Protein AF-A0A3M2BL16-F1 (afdb_monomer)

Secondary structure (DSSP, 8-state):
-HHHHHHHHHHGGGTT-TT--------HHHHHHHHHHHH-TTS-HHHHHTTT-SS--PPPSEE-SSSSS-EEHHHHHHHHHHHS-TTTGGGTTTSTT-HHHHHHHHHHHHTT--HHHHHHHHHHHHHHHHHTTT-SS-TTS-HHHHHHHHHHHHHHHH-HHHHHHHHTT---HHHHHTTTT-SS----TTT----HHHHHHHHHHTT-S---GGGPPPHHHHHHHHHHHHHHTTTTTT--S-HHHHHHHHHHHHHTT-

Structure (mmCIF, N/CA/C/O backbone):
data_AF-A0A3M2BL16-F1
#
_entry.id   AF-A0A3M2BL16-F1
#
loop_
_atom_site.group_PDB
_atom_site.id
_atom_site.type_symbol
_atom_site.label_atom_id
_atom_site.label_alt_id
_atom_site.label_comp_id
_atom_site.label_asym_id
_atom_site.label_entity_id
_atom_site.label_seq_id
_atom_site.pdbx_PDB_ins_code
_atom_site.Cartn_x
_atom_site.Cartn_y
_atom_site.Cartn_z
_atom_site.occupancy
_atom_site.B_iso_or_equiv
_atom_site.auth_seq_id
_atom_site.auth_comp_id
_atom_site.auth_asym_id
_atom_site.auth_atom_id
_atom_site.pdbx_PDB_model_num
ATOM 1 N N . PRO A 1 1 ? -23.040 11.859 12.857 1.00 73.44 1 PRO A N 1
ATOM 2 C CA . PRO A 1 1 ? -24.490 11.855 12.563 1.00 73.44 1 PRO A CA 1
ATOM 3 C C . PRO A 1 1 ? -25.339 12.016 13.828 1.00 73.44 1 PRO A C 1
ATOM 5 O O . PRO A 1 1 ? -25.021 11.449 14.871 1.00 73.44 1 PRO A O 1
ATOM 8 N N . ASP A 1 2 ? -26.434 12.753 13.691 1.00 78.44 2 ASP A N 1
ATOM 9 C CA . ASP A 1 2 ? -27.295 13.265 14.764 1.00 78.44 2 ASP A CA 1
ATOM 10 C C . ASP A 1 2 ? -27.879 12.141 15.639 1.00 78.44 2 ASP A C 1
ATOM 12 O O . ASP A 1 2 ? -27.985 12.276 16.855 1.00 78.44 2 ASP A O 1
ATOM 16 N N . PHE A 1 3 ? -28.142 10.971 15.040 1.00 85.06 3 PHE A N 1
ATOM 17 C CA . PHE A 1 3 ? -28.534 9.744 15.743 1.00 85.06 3 PHE A CA 1
ATOM 18 C C . PHE A 1 3 ? -27.615 9.399 16.927 1.00 85.06 3 PHE A C 1
ATOM 20 O O . PHE A 1 3 ? -28.109 9.027 17.986 1.00 85.06 3 PHE A O 1
ATOM 27 N N . ALA A 1 4 ? -26.293 9.548 16.785 1.00 83.56 4 ALA A N 1
ATOM 28 C CA . ALA A 1 4 ? -25.346 9.227 17.856 1.00 83.56 4 ALA A CA 1
ATOM 29 C C . ALA A 1 4 ? -25.427 10.222 19.029 1.00 83.56 4 ALA A C 1
ATOM 31 O O . ALA A 1 4 ? -25.250 9.831 20.181 1.00 83.56 4 ALA A O 1
ATOM 32 N N . VAL A 1 5 ? -25.738 11.489 18.739 1.00 84.25 5 VAL A N 1
ATOM 33 C CA . VAL A 1 5 ? -25.943 12.543 19.745 1.00 84.25 5 VAL A CA 1
ATOM 34 C C . VAL A 1 5 ? -27.260 12.302 20.485 1.00 84.25 5 VAL A C 1
ATOM 36 O O . VAL A 1 5 ? -27.278 12.256 21.711 1.00 84.25 5 VAL A O 1
ATOM 39 N N . ASN A 1 6 ? -28.336 12.017 19.747 1.00 84.75 6 ASN A N 1
ATOM 40 C CA . ASN A 1 6 ? -29.636 11.655 20.316 1.00 84.75 6 ASN A CA 1
ATOM 41 C C . ASN A 1 6 ? -29.571 10.357 21.138 1.00 84.75 6 ASN A C 1
ATOM 43 O O . ASN A 1 6 ? -30.234 10.244 22.165 1.00 84.75 6 ASN A O 1
ATOM 47 N N . MET A 1 7 ? -28.756 9.377 20.729 1.00 87.25 7 MET A N 1
ATOM 48 C CA . MET A 1 7 ? -28.544 8.156 21.509 1.00 87.25 7 MET A CA 1
ATOM 49 C C . MET A 1 7 ? -27.904 8.474 22.865 1.00 87.25 7 MET A C 1
ATOM 51 O O . MET A 1 7 ? -28.399 7.982 23.874 1.00 87.25 7 MET A O 1
ATOM 55 N N . LEU A 1 8 ? -26.872 9.328 22.902 1.00 87.38 8 LEU A N 1
ATOM 56 C CA . LEU A 1 8 ? -26.231 9.790 24.143 1.00 87.38 8 LEU A CA 1
ATOM 57 C C . LEU A 1 8 ? -27.199 10.579 25.039 1.00 87.38 8 LEU A C 1
ATOM 59 O O . LEU A 1 8 ? -27.271 10.307 26.236 1.00 87.38 8 LEU A O 1
ATOM 63 N N . GLU A 1 9 ? -27.989 11.493 24.464 1.00 84.62 9 GLU A N 1
ATOM 64 C CA . GLU A 1 9 ? -29.036 12.228 25.191 1.00 84.62 9 GLU A CA 1
ATO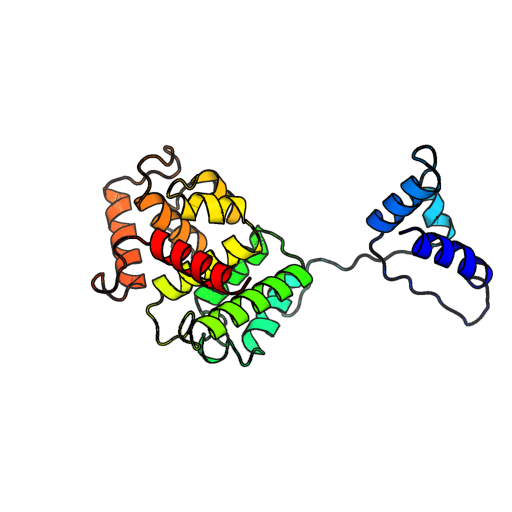M 65 C C . GLU A 1 9 ? -30.111 11.312 25.799 1.00 84.62 9 GLU A C 1
ATOM 67 O O . GLU A 1 9 ? -30.599 11.595 26.892 1.00 84.62 9 GLU A O 1
ATOM 72 N N . ASN A 1 10 ? -30.442 10.195 25.145 1.00 85.06 10 ASN A N 1
ATOM 73 C CA . ASN A 1 10 ? -31.408 9.223 25.658 1.00 85.06 10 ASN A CA 1
ATOM 74 C C . ASN A 1 10 ? -30.822 8.332 26.770 1.00 85.06 10 ASN A C 1
ATOM 76 O O . ASN A 1 10 ? -31.477 8.119 27.790 1.00 85.06 10 ASN A O 1
ATOM 80 N N . ILE A 1 11 ? -29.600 7.808 26.604 1.00 85.12 11 ILE A N 1
ATOM 81 C CA . ILE A 1 11 ? -29.015 6.853 27.568 1.00 85.12 11 ILE A CA 1
ATOM 82 C C . ILE A 1 11 ? -28.439 7.513 28.829 1.00 85.12 11 ILE A C 1
ATOM 84 O O . ILE A 1 11 ? -28.283 6.820 29.833 1.00 85.12 11 ILE A O 1
ATOM 88 N N . LYS A 1 12 ? -28.179 8.832 28.829 1.00 81.62 12 LYS A N 1
ATOM 89 C CA . LYS A 1 12 ? -27.628 9.554 29.999 1.00 81.62 12 LYS A CA 1
ATOM 90 C C . LYS A 1 12 ? -28.438 9.338 31.282 1.00 81.62 12 LYS A C 1
ATOM 92 O O . LYS A 1 12 ? -27.870 9.224 32.358 1.00 81.62 12 LYS A O 1
ATOM 97 N N . HIS A 1 13 ? -29.761 9.209 31.156 1.00 79.19 13 HIS A N 1
ATOM 98 C CA . HIS A 1 13 ? -30.687 8.983 32.270 1.00 79.19 13 HIS A CA 1
ATOM 99 C C . HIS A 1 13 ? -30.581 7.581 32.898 1.00 79.19 13 HIS A C 1
ATOM 101 O O . HIS A 1 13 ? -31.245 7.307 33.892 1.00 79.19 13 HIS A O 1
ATOM 107 N N . ILE A 1 14 ? -29.767 6.696 32.316 1.00 80.94 14 ILE A N 1
ATOM 108 C CA . ILE A 1 14 ? -29.545 5.312 32.751 1.00 80.94 14 ILE A CA 1
ATOM 109 C C . ILE A 1 14 ? -28.098 5.128 33.264 1.00 80.94 14 ILE A C 1
ATOM 111 O O . ILE A 1 14 ? -27.785 4.114 33.881 1.00 80.94 14 ILE A O 1
ATOM 115 N N . PHE A 1 15 ? -27.210 6.117 33.077 1.00 81.00 15 PHE A N 1
ATOM 116 C CA . PHE A 1 15 ? -25.806 6.057 33.518 1.00 81.00 15 PHE A CA 1
ATOM 117 C C . PHE A 1 15 ? -25.632 5.945 35.042 1.00 81.00 15 PHE A C 1
ATOM 119 O O . PHE A 1 15 ? -24.613 5.435 35.494 1.00 81.00 15 PHE A O 1
ATOM 126 N N . GLU A 1 16 ? -26.615 6.394 35.824 1.00 75.81 16 GLU A N 1
ATOM 127 C CA . GLU A 1 16 ? -26.590 6.367 37.296 1.00 75.81 16 GLU A CA 1
ATOM 128 C C . GLU A 1 16 ? -27.271 5.115 37.894 1.00 75.81 16 GLU A C 1
ATOM 130 O O . GLU A 1 16 ? -27.469 5.033 39.105 1.00 75.81 16 GLU A O 1
ATOM 135 N N . VAL A 1 17 ? -27.640 4.121 37.072 1.00 87.19 17 VAL A N 1
ATOM 136 C CA . VAL A 1 17 ? -28.264 2.874 37.552 1.00 87.19 17 VAL A CA 1
ATOM 137 C C . VAL A 1 17 ? -27.209 1.928 38.133 1.00 87.19 17 VAL A C 1
ATOM 139 O O . VAL A 1 17 ? -26.317 1.451 37.429 1.00 87.19 17 VAL A O 1
ATOM 142 N N . GLU A 1 18 ? -27.343 1.615 39.423 1.00 87.75 18 GLU A N 1
ATOM 143 C CA . GLU A 1 18 ? -26.446 0.703 40.139 1.00 87.75 18 GLU A CA 1
ATOM 144 C C . GLU A 1 18 ? -26.358 -0.678 39.458 1.00 87.75 18 GLU A C 1
ATOM 146 O O . GLU A 1 18 ? -27.353 -1.250 39.012 1.00 87.75 18 GLU A O 1
ATOM 151 N N . GLY A 1 19 ? -25.137 -1.213 39.356 1.00 89.56 19 GLY A N 1
ATOM 152 C CA . GLY A 1 19 ? -24.853 -2.488 38.688 1.00 89.56 19 GLY A CA 1
ATOM 153 C C . GLY A 1 19 ? -24.760 -2.424 37.156 1.00 89.56 19 GLY A C 1
ATOM 154 O O . GLY A 1 19 ? -24.329 -3.403 36.547 1.00 89.56 19 GLY A O 1
ATOM 155 N N . VAL A 1 20 ? -25.095 -1.295 36.521 1.00 87.50 20 VAL A N 1
ATOM 156 C CA . VAL A 1 20 ? -24.936 -1.087 35.071 1.00 87.50 20 VAL A CA 1
ATOM 157 C C . VAL A 1 20 ? -23.623 -0.350 34.784 1.00 87.50 20 VAL A C 1
ATOM 159 O O . VAL A 1 20 ? -23.173 0.475 35.576 1.00 87.50 20 VAL A O 1
ATOM 162 N N . GLN A 1 21 ? -22.975 -0.663 33.659 1.00 86.00 21 GLN A N 1
ATOM 163 C CA . GLN A 1 21 ? -21.747 -0.010 33.190 1.00 86.00 21 GLN A CA 1
ATOM 164 C C . GLN A 1 21 ? -21.834 0.233 31.680 1.00 86.00 21 GLN A C 1
ATOM 166 O O . GLN A 1 21 ? -22.240 -0.656 30.929 1.00 86.00 21 GLN A O 1
ATOM 171 N N . PHE A 1 22 ? -21.439 1.425 31.228 1.00 86.81 22 PHE A N 1
ATOM 172 C CA . PHE A 1 22 ? -21.536 1.842 29.827 1.00 86.81 22 PHE A CA 1
ATOM 173 C C . PHE A 1 22 ? -20.145 1.990 29.204 1.00 86.81 22 PHE A C 1
ATOM 175 O O . PHE A 1 22 ? -19.326 2.776 29.671 1.00 86.81 22 PHE A O 1
ATOM 182 N N . VAL A 1 23 ? -19.890 1.260 28.114 1.00 88.19 23 VAL A N 1
ATOM 183 C CA . VAL A 1 23 ? -18.638 1.342 27.344 1.00 88.19 23 VAL A CA 1
ATOM 184 C C . VAL A 1 23 ? -18.939 1.941 25.972 1.00 88.19 23 VAL A C 1
ATOM 186 O O . VAL A 1 23 ? -19.625 1.332 25.153 1.00 88.19 23 VAL A O 1
ATOM 189 N N . LEU A 1 24 ? -18.430 3.148 25.719 1.00 87.50 24 LEU A N 1
ATOM 190 C CA . LEU A 1 24 ? -18.667 3.893 24.482 1.00 87.50 24 LEU A CA 1
ATOM 191 C C . LEU A 1 24 ? -17.487 3.730 23.515 1.00 87.50 24 LEU A C 1
ATOM 193 O O . LEU A 1 24 ? -16.426 4.317 23.709 1.00 87.50 24 LEU A O 1
ATOM 197 N N . VAL A 1 25 ? -17.685 2.960 22.442 1.00 88.88 25 VAL A N 1
ATOM 198 C CA . VAL A 1 25 ? -16.701 2.797 21.358 1.00 88.88 25 VAL A CA 1
ATOM 199 C C . VAL A 1 25 ? -17.078 3.726 20.204 1.00 88.88 25 VAL A C 1
ATOM 201 O O . VAL A 1 25 ? -18.061 3.490 19.506 1.00 88.88 25 VAL A O 1
ATOM 204 N N . THR A 1 26 ? -16.322 4.809 20.011 1.00 87.00 26 THR A N 1
ATOM 205 C CA . THR A 1 26 ? -16.641 5.856 19.024 1.00 87.00 26 THR A CA 1
ATOM 206 C C . THR A 1 26 ? -15.390 6.553 18.486 1.00 87.00 26 THR A C 1
ATOM 208 O O . THR A 1 26 ? -14.358 6.592 19.153 1.00 87.00 26 THR A O 1
ATOM 211 N N . ASN A 1 27 ? -15.486 7.156 17.295 1.00 87.38 27 ASN A N 1
ATOM 212 C CA . ASN A 1 27 ? -14.529 8.175 16.869 1.00 87.38 27 ASN A CA 1
ATOM 213 C C . ASN A 1 27 ? -14.926 9.502 17.535 1.00 87.38 27 ASN A C 1
ATOM 215 O O . ASN A 1 27 ? -15.927 10.125 17.173 1.00 87.38 27 ASN A O 1
ATOM 219 N N . PHE A 1 28 ? -14.148 9.908 18.537 1.00 86.75 28 PHE A N 1
ATOM 220 C CA . PHE A 1 28 ? -14.486 11.029 19.411 1.00 86.75 28 PHE A CA 1
ATOM 221 C C . PHE A 1 28 ? -14.528 12.378 18.669 1.00 86.75 28 PHE A C 1
ATOM 223 O O . PHE A 1 28 ? -15.385 13.210 18.958 1.00 86.75 28 PHE A O 1
ATOM 230 N N . ASP A 1 29 ? -13.690 12.581 17.650 1.00 88.00 29 ASP A N 1
ATOM 231 C CA . ASP A 1 29 ? -13.656 13.838 16.892 1.00 88.00 29 ASP A CA 1
ATOM 232 C C . ASP A 1 29 ? -14.765 13.927 15.830 1.00 88.00 29 ASP A C 1
ATOM 234 O O . ASP A 1 29 ? -15.351 14.993 15.640 1.00 88.00 29 ASP A O 1
ATOM 238 N N . GLN A 1 30 ? -15.167 12.807 15.215 1.00 88.12 30 GLN A N 1
ATOM 239 C CA . GLN A 1 30 ? -16.392 12.752 14.401 1.00 88.12 30 GLN A CA 1
ATOM 240 C C . GLN A 1 30 ? -17.656 12.981 15.246 1.00 88.12 30 GLN A C 1
ATOM 242 O O . GLN A 1 30 ? -18.645 13.544 14.760 1.00 88.12 30 GLN A O 1
ATOM 247 N N . LEU A 1 31 ? -17.631 12.580 16.519 1.00 88.19 31 LEU A N 1
ATOM 248 C CA . LEU A 1 31 ? -18.707 12.857 17.464 1.00 88.19 31 LEU A CA 1
ATOM 249 C C . LEU A 1 31 ? -18.751 14.349 17.845 1.00 88.19 31 LEU A C 1
ATOM 251 O O . LEU A 1 31 ? -19.823 14.947 17.754 1.00 88.19 31 LEU A O 1
ATOM 255 N N . LYS A 1 32 ? -17.603 14.988 18.134 1.00 88.38 32 LYS A N 1
ATOM 256 C CA . LYS A 1 32 ? -17.509 16.457 18.294 1.00 88.38 32 LYS A CA 1
ATOM 257 C C . LYS A 1 32 ? -18.035 17.203 17.068 1.00 88.38 32 LYS A C 1
ATOM 259 O O . LYS A 1 32 ? -18.849 18.109 17.207 1.00 88.38 32 LYS A O 1
ATOM 264 N N . ALA A 1 33 ? -17.614 16.801 15.867 1.00 87.31 33 ALA A N 1
ATOM 265 C CA . ALA A 1 33 ? -18.069 17.411 14.618 1.00 87.31 33 ALA A CA 1
ATOM 266 C C . ALA A 1 33 ? -19.593 17.277 14.431 1.00 87.31 33 ALA A C 1
ATOM 268 O O . ALA A 1 33 ? -20.246 18.223 13.997 1.00 87.31 33 ALA A O 1
ATOM 269 N N . SER A 1 34 ? -20.174 16.138 14.831 1.00 88.19 34 SER A N 1
ATOM 270 C CA . SER A 1 34 ? -21.631 15.942 14.834 1.00 88.19 34 SER A CA 1
ATOM 271 C C . SER A 1 34 ? -22.337 16.897 15.805 1.00 88.19 34 SER A C 1
ATOM 273 O O . SER A 1 34 ? -23.372 17.456 15.462 1.00 88.19 34 SER A O 1
ATOM 275 N N . ILE A 1 35 ? -21.773 17.125 16.994 1.00 86.94 35 ILE A N 1
ATOM 276 C CA . ILE A 1 35 ? -22.328 18.027 18.018 1.00 86.94 35 ILE A CA 1
ATOM 277 C C . ILE A 1 35 ? -22.236 19.495 17.574 1.00 86.94 35 ILE A C 1
ATOM 279 O O . ILE A 1 35 ? -23.233 20.211 17.658 1.00 86.94 35 ILE A O 1
ATOM 283 N N . ASN A 1 36 ? -21.094 19.920 17.020 1.00 87.88 36 ASN A N 1
ATOM 284 C CA . ASN A 1 36 ? -20.922 21.254 16.428 1.00 87.88 36 ASN A CA 1
ATOM 285 C C . ASN A 1 36 ? -21.916 21.506 15.280 1.00 87.88 36 ASN A C 1
ATOM 287 O O . ASN A 1 36 ? -22.415 22.617 15.134 1.00 87.88 36 ASN A O 1
ATOM 291 N N . HIS A 1 37 ? -22.239 20.478 14.486 1.00 85.81 37 HIS A N 1
ATOM 292 C CA . HIS A 1 37 ? -23.268 20.563 13.448 1.00 85.81 37 HIS A CA 1
ATOM 293 C C . HIS A 1 37 ? -24.687 20.667 14.040 1.00 85.81 37 HIS A C 1
ATOM 295 O O . HIS A 1 37 ? -25.465 21.512 13.608 1.00 85.81 37 HIS A O 1
ATOM 301 N N . CYS A 1 38 ? -25.020 19.852 15.049 1.00 83.00 38 CYS A N 1
ATOM 302 C CA . CYS A 1 38 ? -26.357 19.821 15.662 1.00 83.00 38 CYS A CA 1
ATOM 303 C C . CYS A 1 38 ? -26.706 21.095 16.451 1.00 83.00 38 CYS A C 1
ATOM 305 O O . CYS A 1 38 ? -27.854 21.531 16.425 1.00 83.00 38 CYS A O 1
ATOM 307 N N . TYR A 1 39 ? -25.740 21.676 17.173 1.00 82.31 39 TYR A N 1
ATOM 308 C CA . TYR A 1 39 ? -25.970 22.802 18.093 1.00 82.31 39 TYR A CA 1
ATOM 309 C C . TYR A 1 39 ? -25.254 24.104 17.691 1.00 82.31 39 TYR A C 1
ATOM 311 O O . TYR A 1 39 ? -25.402 25.123 18.365 1.00 82.31 39 TYR A O 1
ATOM 319 N N . GLY A 1 40 ? -24.506 24.088 16.586 1.00 80.12 40 GLY A N 1
ATOM 320 C CA . GLY A 1 40 ? -23.752 25.225 16.065 1.00 80.12 40 GLY A CA 1
ATOM 321 C C . GLY A 1 40 ? -22.383 25.431 16.725 1.00 80.12 40 GLY A C 1
ATOM 322 O O . GLY A 1 40 ? -22.160 25.116 17.893 1.00 80.12 40 GLY A O 1
ATOM 323 N N . ASN A 1 41 ? -21.467 26.059 15.981 1.00 75.56 41 ASN A N 1
ATOM 324 C CA . ASN A 1 41 ? -20.069 26.305 16.379 1.00 75.56 41 ASN A CA 1
ATOM 325 C C . ASN A 1 41 ? -19.879 27.222 17.612 1.00 75.56 41 ASN A C 1
ATOM 327 O O . ASN A 1 41 ? -18.746 27.472 18.011 1.00 75.56 41 ASN A O 1
ATOM 331 N N . GLY A 1 42 ? -20.958 27.755 18.197 1.00 74.88 42 GLY A N 1
ATOM 332 C CA . GLY A 1 42 ? -20.917 28.490 19.468 1.00 74.88 42 GLY A CA 1
ATOM 333 C C . GLY A 1 42 ? -20.921 27.586 20.707 1.00 74.88 42 GLY A C 1
ATOM 334 O O . GLY A 1 42 ? -20.718 28.078 21.816 1.00 74.88 42 GLY A O 1
ATOM 335 N N . LEU A 1 43 ? -21.159 26.281 20.537 1.00 78.75 43 LEU A N 1
ATOM 336 C CA . LEU A 1 43 ? -21.152 25.289 21.606 1.00 78.75 43 LEU A CA 1
ATOM 337 C C . LEU A 1 43 ? -19.822 24.521 21.623 1.00 78.75 43 LEU A C 1
ATOM 339 O O . LEU A 1 43 ? -19.396 23.958 20.620 1.00 78.75 43 LEU A O 1
ATOM 343 N N . ASP A 1 44 ? -19.184 24.462 22.790 1.00 84.69 44 ASP A N 1
ATOM 344 C CA . ASP A 1 44 ? -17.989 23.645 23.012 1.00 84.69 44 ASP A CA 1
ATOM 345 C C . ASP A 1 44 ? -18.376 22.157 23.091 1.00 84.69 44 ASP A C 1
ATOM 347 O O . ASP A 1 44 ? -18.873 21.672 24.113 1.00 84.69 44 ASP A O 1
ATOM 351 N N . ALA A 1 45 ? -18.156 21.425 21.995 1.00 86.56 45 ALA A N 1
ATOM 352 C CA . ALA A 1 45 ? -18.458 20.000 21.918 1.00 86.56 45 ALA A CA 1
ATOM 353 C C . ALA A 1 45 ? -17.566 19.105 22.798 1.00 86.56 45 ALA A C 1
ATOM 355 O O . ALA A 1 45 ? -17.986 17.990 23.108 1.00 86.56 45 ALA A O 1
ATOM 356 N N . GLN A 1 46 ? -16.383 19.560 23.236 1.00 86.75 46 GLN A N 1
ATOM 357 C CA . GLN A 1 46 ? -15.595 18.830 24.236 1.00 86.75 46 GLN A CA 1
ATOM 358 C C . GLN A 1 46 ? -16.322 18.908 25.582 1.00 86.75 46 GLN A C 1
ATOM 360 O O . GLN A 1 46 ? -16.766 17.882 26.090 1.00 86.75 46 GLN A O 1
ATOM 365 N N . ARG A 1 47 ? -16.604 20.126 26.068 1.00 86.75 47 ARG A N 1
ATOM 366 C CA . ARG A 1 47 ? -17.375 20.354 27.308 1.00 86.75 47 ARG A CA 1
ATOM 367 C C . ARG A 1 47 ? -18.792 19.785 27.286 1.00 86.75 47 ARG A C 1
ATOM 369 O O . ARG A 1 47 ? -19.394 19.586 28.341 1.00 86.75 47 ARG A O 1
ATOM 376 N N . TYR A 1 48 ? -19.366 19.569 26.105 1.00 87.00 48 TYR A N 1
ATOM 377 C CA . TYR A 1 48 ? -20.608 18.817 25.966 1.00 87.00 48 TYR A CA 1
ATOM 378 C C . TYR A 1 48 ? -20.376 17.324 26.230 1.00 87.00 48 TYR A C 1
ATOM 380 O O . TYR A 1 48 ? -21.081 16.754 27.056 1.00 87.00 48 TYR A O 1
ATOM 388 N N . LEU A 1 49 ? -19.384 16.703 25.579 1.00 87.44 49 LEU A N 1
ATOM 389 C CA . LEU A 1 49 ? -19.069 15.276 25.730 1.00 87.44 49 LEU A CA 1
ATOM 390 C C . LEU A 1 49 ? -18.557 14.901 27.124 1.00 87.44 49 LEU A C 1
ATOM 392 O O . LEU A 1 49 ? -18.890 13.819 27.608 1.00 87.44 49 LEU A O 1
ATOM 396 N N . ASP A 1 50 ? -17.848 15.803 27.801 1.00 86.69 50 ASP A N 1
ATOM 397 C CA . ASP A 1 50 ? -17.354 15.610 29.172 1.00 86.69 50 ASP A CA 1
ATOM 398 C C . ASP A 1 50 ? -18.492 15.342 30.186 1.00 86.69 50 ASP A C 1
ATOM 400 O O . ASP A 1 50 ? -18.266 14.752 31.239 1.00 86.69 50 ASP A O 1
ATOM 404 N N . LYS A 1 51 ? -19.744 15.709 29.860 1.00 85.00 51 LYS A N 1
ATOM 405 C CA . LYS A 1 51 ? -20.943 15.394 30.668 1.00 85.00 51 LYS A CA 1
ATOM 406 C C . LYS A 1 51 ? -21.365 13.921 30.601 1.00 85.00 51 LYS A C 1
ATOM 408 O O . LYS A 1 51 ? -22.126 13.470 31.449 1.00 85.00 51 LYS A O 1
ATOM 413 N N . PHE A 1 52 ? -20.923 13.201 29.571 1.00 84.69 52 PHE A N 1
ATOM 414 C CA . PHE A 1 52 ? -21.297 11.812 29.282 1.00 84.69 52 PHE A CA 1
ATOM 415 C C . PHE A 1 52 ? -20.113 10.854 29.456 1.00 84.69 52 PHE A C 1
ATOM 417 O O . PHE A 1 52 ? -20.311 9.675 29.734 1.00 84.69 52 PHE A O 1
ATOM 424 N N . VAL A 1 53 ? -18.886 11.348 29.270 1.00 85.75 53 VAL A N 1
ATOM 425 C CA . VAL A 1 53 ? -17.656 10.549 29.236 1.00 85.75 53 VAL A CA 1
ATOM 426 C C . VAL A 1 53 ? -16.750 10.957 30.397 1.00 85.75 53 VAL A C 1
ATOM 428 O O . VAL A 1 53 ?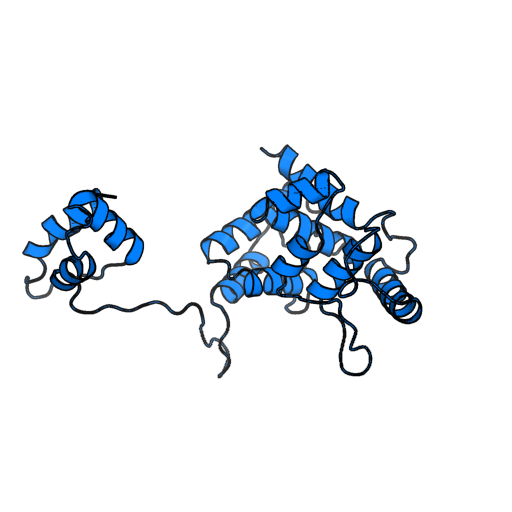 -15.857 11.783 30.245 1.00 85.75 53 VAL A O 1
ATOM 431 N N . GLN A 1 54 ? -16.977 10.355 31.568 1.00 84.19 54 GLN A N 1
ATOM 432 C CA . GLN A 1 54 ? -16.167 10.598 32.776 1.00 84.19 54 GLN A CA 1
ATOM 433 C C . GLN A 1 54 ? -14.715 10.105 32.636 1.00 84.19 54 GLN A C 1
ATOM 435 O O . GLN A 1 54 ? -13.813 10.601 33.307 1.00 84.19 54 GLN A O 1
ATOM 440 N N . PHE A 1 55 ? -14.492 9.104 31.782 1.00 85.69 55 PHE A N 1
ATOM 441 C CA . PHE A 1 55 ? -13.202 8.466 31.548 1.00 85.69 55 PHE A CA 1
ATOM 442 C C . PHE A 1 55 ? -13.109 8.017 30.088 1.00 85.69 55 PHE A C 1
ATOM 444 O O . PHE A 1 55 ? -14.082 7.509 29.528 1.00 85.69 55 PHE A O 1
ATOM 451 N N . SER A 1 56 ? -11.944 8.196 29.468 1.00 86.12 56 SER A N 1
ATOM 452 C CA . SER A 1 56 ? -11.694 7.828 28.075 1.00 86.12 56 SER A CA 1
ATOM 453 C C . SER A 1 56 ? -10.356 7.105 27.924 1.00 86.12 56 SER A C 1
ATOM 455 O O . SER A 1 56 ? -9.388 7.376 28.633 1.00 86.12 56 SER A O 1
ATOM 457 N N . LEU A 1 57 ? -10.313 6.160 26.983 1.00 87.69 57 LEU A N 1
ATOM 458 C CA . LEU A 1 57 ? -9.117 5.413 26.607 1.00 87.69 57 LEU A CA 1
ATOM 459 C C . LEU A 1 57 ? -8.987 5.416 25.086 1.00 87.69 57 LEU A C 1
ATOM 461 O O . LEU A 1 57 ? -9.918 5.033 24.378 1.00 87.69 57 LEU A O 1
ATOM 465 N N . SER A 1 58 ? -7.813 5.801 24.595 1.00 85.62 58 SER A N 1
ATOM 466 C CA . SER A 1 58 ? -7.450 5.674 23.184 1.00 85.62 58 SER A CA 1
ATOM 467 C C . SER A 1 58 ? -6.722 4.354 22.954 1.00 85.62 58 SER A C 1
ATOM 469 O O . SER A 1 58 ? -5.782 4.026 23.678 1.00 85.62 58 SER A O 1
ATOM 471 N N . LEU A 1 59 ? -7.118 3.612 21.920 1.00 85.88 59 LEU A N 1
ATOM 472 C CA . LEU A 1 59 ? -6.329 2.481 21.432 1.00 85.88 59 LEU A CA 1
ATOM 473 C C . LEU A 1 59 ? -5.067 3.017 20.744 1.00 85.88 59 LEU A C 1
ATOM 475 O O . LEU A 1 59 ? -5.153 3.915 19.908 1.00 85.88 59 LEU A O 1
ATOM 479 N N . ALA A 1 60 ? -3.904 2.471 21.097 1.00 87.62 60 ALA A N 1
ATOM 480 C CA . ALA A 1 60 ? -2.644 2.838 20.464 1.00 87.62 60 ALA A CA 1
ATOM 481 C C . ALA A 1 60 ? -2.573 2.319 19.015 1.00 87.62 60 ALA A C 1
ATOM 483 O O . ALA A 1 60 ? -3.044 1.223 18.708 1.00 87.62 60 ALA A O 1
ATOM 484 N N . ASP A 1 61 ? -1.927 3.086 18.134 1.00 90.25 61 ASP A N 1
ATOM 485 C CA . ASP A 1 61 ? -1.588 2.665 16.766 1.00 90.25 61 ASP A CA 1
ATOM 486 C C . ASP A 1 61 ? -0.492 1.583 16.739 1.00 90.25 61 ASP A C 1
ATOM 488 O O . ASP A 1 61 ? -0.278 0.919 15.724 1.00 90.25 61 ASP A O 1
ATOM 492 N N . THR A 1 62 ? 0.194 1.403 17.866 1.00 94.00 62 THR A N 1
ATOM 493 C CA . THR A 1 62 ? 1.353 0.543 18.070 1.00 94.00 62 THR A CA 1
ATOM 494 C C . THR A 1 62 ? 1.150 -0.402 19.256 1.00 94.00 62 THR A C 1
ATOM 496 O O . THR A 1 62 ? 0.415 -0.126 20.200 1.00 94.00 62 THR A O 1
ATOM 499 N N . HIS A 1 63 ? 1.820 -1.550 19.209 1.00 92.81 63 HIS A N 1
ATOM 500 C CA . HIS A 1 63 ? 1.776 -2.598 20.232 1.00 92.81 63 HIS A CA 1
ATOM 501 C C . HIS A 1 63 ? 3.131 -3.308 20.313 1.00 92.81 63 HIS A C 1
ATOM 503 O O . HIS A 1 63 ? 3.976 -3.149 19.432 1.00 92.81 63 HIS A O 1
ATOM 509 N N . LYS A 1 64 ? 3.344 -4.096 21.369 1.00 92.56 64 LYS A N 1
ATOM 510 C CA . LYS A 1 64 ? 4.616 -4.773 21.661 1.00 92.56 64 LYS A CA 1
ATOM 511 C C . LYS A 1 64 ? 4.432 -6.297 21.678 1.00 92.56 64 LYS A C 1
ATOM 513 O O . LYS A 1 64 ? 4.325 -6.872 22.757 1.00 92.56 64 LYS A O 1
ATOM 518 N N . PRO A 1 65 ? 4.308 -6.959 20.509 1.00 84.94 65 PRO A N 1
ATOM 519 C CA . PRO A 1 65 ? 3.912 -8.368 20.451 1.00 84.94 65 PRO A CA 1
ATOM 520 C C . PRO A 1 65 ? 5.018 -9.334 20.904 1.00 84.94 65 PRO A C 1
ATOM 522 O O . PRO A 1 65 ? 4.717 -10.330 21.552 1.00 84.94 65 PRO A O 1
ATOM 525 N N . ASN A 1 66 ? 6.284 -9.033 20.583 1.00 82.56 66 ASN A N 1
ATOM 526 C CA . ASN A 1 66 ? 7.402 -9.983 20.690 1.00 82.56 66 ASN A CA 1
ATOM 527 C C . ASN A 1 66 ? 8.586 -9.471 21.543 1.00 82.56 66 ASN A C 1
ATOM 529 O O . ASN A 1 66 ? 9.629 -10.118 21.578 1.00 82.56 66 ASN A O 1
ATOM 533 N N . GLY A 1 67 ? 8.484 -8.305 22.191 1.00 83.94 67 GLY A N 1
ATOM 534 C CA . GLY A 1 67 ? 9.621 -7.695 22.891 1.00 83.94 67 GLY A CA 1
ATOM 535 C C . GLY A 1 67 ? 9.423 -6.211 23.228 1.00 83.94 67 GLY A C 1
ATOM 536 O O . GLY A 1 67 ? 8.290 -5.735 23.236 1.00 83.94 67 GLY A O 1
ATOM 537 N N . PRO A 1 68 ? 10.501 -5.455 23.512 1.00 86.00 68 PRO A N 1
ATOM 538 C CA . PRO A 1 68 ? 10.413 -4.040 23.883 1.00 86.00 68 PRO A CA 1
ATOM 539 C C . PRO A 1 68 ? 10.081 -3.108 22.705 1.00 86.00 68 PRO A C 1
ATOM 541 O O . PRO A 1 68 ? 9.709 -1.955 22.941 1.00 86.00 68 PRO A O 1
ATOM 544 N N . GLU A 1 69 ? 10.206 -3.577 21.465 1.00 88.88 69 GLU A N 1
ATOM 545 C CA . GLU A 1 69 ? 9.968 -2.802 20.245 1.00 88.88 69 GLU A CA 1
ATOM 546 C C . GLU A 1 69 ? 8.472 -2.606 19.963 1.00 88.88 69 GLU A C 1
ATOM 548 O O . GLU A 1 69 ? 7.659 -3.516 20.129 1.00 88.88 69 GLU A O 1
ATOM 553 N N . ALA A 1 70 ? 8.108 -1.395 19.536 1.00 92.00 70 ALA A N 1
ATOM 554 C CA . ALA A 1 70 ? 6.740 -1.033 19.188 1.00 92.00 70 ALA A CA 1
ATOM 555 C C . ALA A 1 70 ? 6.502 -1.221 17.682 1.00 92.00 70 ALA A C 1
ATOM 557 O O . ALA A 1 70 ? 7.149 -0.579 16.859 1.00 92.00 70 ALA A O 1
ATOM 558 N N . VAL A 1 71 ? 5.547 -2.078 17.327 1.00 92.62 71 VAL A N 1
ATOM 559 C CA . VAL A 1 71 ? 5.151 -2.382 15.945 1.00 92.62 71 VAL A CA 1
ATOM 560 C C . VAL A 1 71 ? 3.771 -1.787 15.678 1.00 92.62 71 VAL A C 1
ATOM 562 O O . VAL A 1 71 ? 2.879 -1.894 16.523 1.00 92.62 71 VAL A O 1
ATOM 565 N N . LEU A 1 72 ? 3.562 -1.188 14.502 1.00 95.38 72 LEU A N 1
ATOM 566 C CA . LEU A 1 72 ? 2.244 -0.702 14.082 1.00 95.38 72 LEU A CA 1
ATOM 567 C C . LEU A 1 72 ? 1.226 -1.853 14.042 1.00 95.38 72 LEU A C 1
ATOM 569 O O . LEU A 1 72 ? 1.482 -2.915 13.467 1.00 95.38 72 LEU A O 1
ATOM 573 N N . ALA A 1 73 ? 0.047 -1.637 14.622 1.00 95.75 73 ALA A N 1
ATOM 574 C CA . ALA A 1 73 ? -1.050 -2.601 14.605 1.00 95.75 73 ALA A CA 1
ATOM 575 C C . ALA A 1 73 ? -1.492 -2.927 13.166 1.00 95.75 73 ALA A C 1
ATOM 577 O O . ALA A 1 73 ? -1.795 -4.080 12.866 1.00 95.75 73 ALA A O 1
ATOM 578 N N . SER A 1 74 ? -1.434 -1.945 12.258 1.00 97.25 74 SER A N 1
ATOM 579 C CA . SER A 1 74 ? -1.698 -2.116 10.824 1.00 97.25 74 SER A CA 1
ATOM 580 C C . SER A 1 74 ? -0.701 -3.042 10.121 1.00 97.25 74 SER A C 1
ATOM 582 O O . SER A 1 74 ? -1.122 -3.827 9.276 1.00 97.25 74 SER A O 1
ATOM 584 N N . ILE A 1 75 ? 0.578 -3.055 10.515 1.00 97.12 75 ILE A N 1
ATOM 585 C CA . ILE A 1 75 ? 1.568 -4.013 9.989 1.00 97.12 75 ILE A CA 1
ATOM 586 C C . ILE A 1 75 ? 1.255 -5.435 10.481 1.00 97.12 75 ILE A C 1
ATOM 588 O O . ILE A 1 75 ? 1.231 -6.371 9.685 1.00 97.12 75 ILE A O 1
ATOM 592 N N . THR A 1 76 ? 0.955 -5.622 11.771 1.00 96.44 76 THR A N 1
ATOM 593 C CA . THR A 1 76 ? 0.553 -6.946 12.292 1.00 96.44 76 THR A CA 1
ATOM 594 C C . THR A 1 76 ? -0.768 -7.433 11.681 1.00 96.44 76 THR A C 1
ATOM 596 O O . THR A 1 76 ? -0.930 -8.636 11.475 1.00 96.44 76 THR A O 1
ATOM 599 N N . HIS A 1 77 ? -1.697 -6.528 11.353 1.00 97.75 77 HIS A N 1
ATOM 600 C CA . HIS A 1 77 ? -2.938 -6.861 10.645 1.00 97.75 77 HIS A CA 1
ATOM 601 C C . HIS A 1 77 ? -2.671 -7.271 9.193 1.00 97.75 77 HIS A C 1
ATOM 603 O O . HIS A 1 77 ? -3.094 -8.351 8.788 1.00 97.75 77 HIS A O 1
ATOM 609 N N . LEU A 1 78 ? -1.876 -6.485 8.451 1.00 98.50 78 LEU A N 1
ATOM 610 C CA . LEU A 1 78 ? -1.453 -6.799 7.079 1.00 98.50 78 LEU A CA 1
ATOM 611 C C . LEU A 1 78 ? -0.824 -8.193 7.013 1.00 98.50 78 LEU A C 1
ATOM 613 O O . LEU A 1 78 ? -1.255 -9.024 6.221 1.00 98.50 78 LEU A O 1
ATOM 617 N N . ARG A 1 79 ? 0.146 -8.474 7.893 1.00 97.75 79 ARG A N 1
ATOM 618 C CA . ARG A 1 79 ? 0.823 -9.778 7.983 1.00 97.75 79 ARG A CA 1
ATOM 619 C C . ARG A 1 79 ? -0.164 -10.935 8.146 1.00 97.75 79 ARG A C 1
ATOM 621 O O . ARG A 1 79 ? -0.027 -11.939 7.462 1.00 97.75 79 ARG A O 1
ATOM 628 N N . LYS A 1 80 ? -1.169 -10.801 9.019 1.00 98.06 80 LYS A N 1
ATOM 629 C CA . LYS A 1 80 ? -2.191 -11.842 9.225 1.00 98.06 80 LYS A CA 1
ATOM 630 C C . LYS A 1 80 ? -3.082 -12.028 7.999 1.00 98.06 80 LYS A C 1
ATOM 632 O O . LYS A 1 80 ? -3.352 -13.161 7.623 1.00 98.06 80 LYS A O 1
ATOM 637 N N . LEU A 1 81 ? -3.526 -10.937 7.379 1.00 98.62 81 LEU A N 1
ATOM 638 C CA . LEU A 1 81 ? -4.402 -10.988 6.208 1.00 98.62 81 LEU A CA 1
ATOM 639 C C . LEU A 1 81 ? -3.692 -11.566 4.973 1.00 98.62 81 LEU A C 1
ATOM 641 O O . LEU A 1 81 ? -4.259 -12.420 4.302 1.00 98.62 81 LEU A O 1
ATOM 645 N N . LEU A 1 82 ? -2.440 -11.170 4.711 1.00 98.31 82 LEU A N 1
ATOM 646 C CA . LEU A 1 82 ? -1.645 -11.700 3.594 1.00 98.31 82 LEU A CA 1
ATOM 647 C C . LEU A 1 82 ? -1.344 -13.203 3.735 1.00 98.31 82 LEU A C 1
ATOM 649 O O . LEU A 1 82 ? -1.283 -13.901 2.729 1.00 98.31 82 LEU A O 1
ATOM 653 N N . VAL A 1 83 ? -1.147 -13.697 4.964 1.00 97.50 83 VAL A N 1
ATOM 654 C CA . VAL A 1 83 ? -0.850 -15.116 5.243 1.00 97.50 83 VAL A CA 1
ATOM 655 C C . VAL A 1 83 ? -2.106 -15.993 5.228 1.00 97.50 83 VAL A C 1
ATOM 657 O O . VAL A 1 83 ? -2.025 -17.157 4.851 1.00 97.50 83 VAL A O 1
ATOM 660 N N . ASN A 1 84 ? -3.263 -15.445 5.607 1.00 97.81 84 ASN A N 1
ATOM 661 C CA . ASN A 1 84 ? -4.521 -16.191 5.727 1.00 97.81 84 ASN A CA 1
ATOM 662 C C . ASN A 1 84 ? -5.423 -16.100 4.476 1.00 97.81 84 ASN A C 1
ATOM 664 O O . ASN A 1 84 ? -6.594 -16.466 4.560 1.00 97.81 84 ASN A O 1
ATOM 668 N N . SER A 1 85 ? -4.933 -15.570 3.350 1.00 97.56 85 SER A N 1
ATOM 669 C CA . SER A 1 85 ? -5.735 -15.399 2.131 1.00 97.56 85 SER A CA 1
ATOM 670 C C . SER A 1 85 ? -5.509 -16.527 1.123 1.00 97.56 85 SER A C 1
ATOM 672 O O . SER A 1 85 ? -4.452 -16.618 0.496 1.00 97.56 85 SER A O 1
ATOM 674 N N . ASP A 1 86 ? -6.557 -17.317 0.876 1.00 96.62 86 ASP A N 1
ATOM 675 C CA . ASP A 1 86 ? -6.586 -18.376 -0.146 1.00 96.62 86 ASP A CA 1
ATOM 676 C C . ASP A 1 86 ? -6.379 -17.853 -1.584 1.00 96.62 86 ASP A C 1
ATOM 678 O O . ASP A 1 86 ? -6.189 -18.643 -2.507 1.00 96.62 86 ASP A O 1
ATOM 682 N N . LEU A 1 87 ? -6.424 -16.534 -1.815 1.00 97.56 87 LEU A N 1
ATOM 683 C CA . LEU A 1 87 ? -6.169 -15.902 -3.120 1.00 97.56 87 LEU A CA 1
ATOM 684 C C . LEU A 1 87 ? -4.716 -15.412 -3.278 1.00 97.56 87 LEU A C 1
ATOM 686 O O . LEU A 1 87 ? -4.271 -15.147 -4.401 1.00 97.56 87 LEU A O 1
ATOM 690 N N . LEU A 1 88 ? -3.975 -15.322 -2.169 1.00 97.88 88 LEU A N 1
ATOM 691 C CA . LEU A 1 88 ? -2.572 -14.893 -2.098 1.00 97.88 88 LEU A CA 1
ATOM 692 C C . LEU A 1 88 ? -1.616 -16.040 -1.706 1.00 97.88 88 LEU A C 1
ATOM 694 O O . LEU A 1 88 ? -0.410 -15.823 -1.597 1.00 97.88 88 LEU A O 1
ATOM 698 N N . ASP A 1 89 ? -2.138 -17.258 -1.540 1.00 96.56 89 ASP A N 1
ATOM 699 C CA . ASP A 1 89 ? -1.419 -18.499 -1.217 1.00 96.56 89 ASP A CA 1
ATOM 700 C C . ASP A 1 89 ? -0.116 -18.704 -2.016 1.00 96.56 89 ASP A C 1
ATOM 702 O O . ASP A 1 89 ? 0.939 -18.986 -1.444 1.00 96.56 89 ASP A O 1
ATOM 706 N N . ASN A 1 90 ? -0.155 -18.503 -3.335 1.00 97.25 90 ASN A N 1
ATOM 707 C CA . ASN A 1 90 ? 0.994 -18.671 -4.222 1.00 97.25 90 ASN A CA 1
ATOM 708 C C . ASN A 1 90 ? 1.908 -17.434 -4.310 1.00 97.25 90 ASN A C 1
ATOM 710 O O . ASN A 1 90 ? 2.945 -17.496 -4.971 1.00 97.25 90 ASN A O 1
ATOM 714 N N . ALA A 1 91 ? 1.568 -16.323 -3.649 1.00 97.12 91 ALA A N 1
ATOM 715 C CA . ALA A 1 91 ? 2.369 -15.098 -3.645 1.00 97.12 91 ALA A CA 1
ATOM 716 C C . ALA A 1 91 ? 3.525 -15.128 -2.624 1.00 97.12 91 ALA A C 1
ATOM 718 O O . ALA A 1 91 ? 4.352 -14.221 -2.620 1.00 97.12 91 ALA A O 1
ATOM 719 N N . GLY A 1 92 ? 3.627 -16.178 -1.797 1.00 97.00 92 GLY A N 1
ATOM 720 C CA . GLY A 1 92 ? 4.781 -16.434 -0.923 1.00 97.00 92 GLY A CA 1
ATOM 721 C C . GLY A 1 92 ? 4.780 -15.686 0.413 1.00 97.00 92 GLY A C 1
ATOM 722 O O . GLY A 1 92 ? 5.700 -15.865 1.206 1.00 97.00 92 GLY A O 1
ATOM 723 N N . PHE A 1 93 ? 3.740 -14.899 0.708 1.00 97.69 93 PHE A N 1
ATOM 724 C CA . PHE A 1 93 ? 3.680 -14.000 1.871 1.00 97.69 93 PHE A CA 1
ATOM 725 C C . PHE A 1 93 ? 3.740 -14.683 3.252 1.00 97.69 93 PHE A C 1
ATOM 727 O O . PHE A 1 93 ? 3.854 -13.987 4.262 1.00 97.69 93 PHE A O 1
ATOM 734 N N . ALA A 1 94 ? 3.708 -16.018 3.313 1.00 96.69 94 ALA A N 1
ATOM 735 C CA . ALA A 1 94 ? 4.049 -16.795 4.505 1.00 96.69 94 ALA A CA 1
ATOM 736 C C . ALA A 1 94 ? 5.467 -16.480 5.025 1.00 96.69 94 ALA A C 1
ATOM 738 O O . ALA A 1 94 ? 5.653 -16.341 6.236 1.00 96.69 94 ALA A O 1
ATOM 739 N N . ASP A 1 95 ? 6.442 -16.305 4.127 1.00 97.25 95 ASP A N 1
ATOM 740 C CA . ASP A 1 95 ? 7.817 -15.938 4.479 1.00 97.25 95 ASP A CA 1
ATOM 741 C C . ASP A 1 95 ? 7.892 -14.467 4.957 1.00 97.25 95 ASP A C 1
ATOM 743 O O . ASP A 1 95 ? 7.500 -13.558 4.218 1.00 97.25 95 ASP A O 1
ATOM 747 N N . PRO A 1 96 ? 8.393 -14.187 6.181 1.00 94.88 96 PRO A N 1
ATOM 748 C CA . PRO A 1 96 ? 8.635 -12.826 6.661 1.00 94.88 96 PRO A CA 1
ATOM 749 C C . PRO A 1 96 ? 9.644 -12.011 5.847 1.00 94.88 96 PRO A C 1
ATOM 751 O O . PRO A 1 96 ? 9.643 -10.787 5.967 1.00 94.88 96 PRO A O 1
ATOM 754 N N . HIS A 1 97 ? 10.495 -12.664 5.054 1.00 95.50 97 HIS A N 1
ATOM 755 C CA . HIS A 1 97 ? 11.543 -12.033 4.251 1.00 95.50 97 HIS A CA 1
ATOM 756 C C . HIS A 1 97 ? 11.166 -11.879 2.768 1.00 95.50 97 HIS A C 1
ATOM 758 O O . HIS A 1 97 ? 11.966 -11.369 1.984 1.00 95.50 97 HIS A O 1
ATOM 764 N N . GLU A 1 98 ? 9.947 -12.269 2.376 1.00 97.19 98 GLU A N 1
ATOM 765 C CA . GLU A 1 98 ? 9.457 -12.128 1.004 1.00 97.19 98 GLU A CA 1
ATOM 766 C C . GLU A 1 98 ? 9.417 -10.641 0.597 1.00 97.19 98 GLU A C 1
ATOM 768 O O . GLU A 1 98 ? 8.788 -9.806 1.253 1.00 97.19 98 GLU A O 1
ATOM 773 N N . GLY A 1 99 ? 10.115 -10.288 -0.487 1.00 97.06 99 GLY A N 1
ATOM 774 C CA . GLY A 1 99 ? 10.410 -8.887 -0.798 1.00 97.06 99 GLY A CA 1
ATOM 775 C C . GLY A 1 99 ? 9.189 -8.025 -1.134 1.00 97.06 99 GLY A C 1
ATOM 776 O O . GLY A 1 99 ? 9.173 -6.836 -0.817 1.00 97.06 99 GLY A O 1
ATOM 777 N N . VAL A 1 100 ? 8.140 -8.605 -1.726 1.00 98.31 100 VAL A N 1
ATOM 778 C CA . VAL A 1 100 ? 6.895 -7.880 -2.025 1.00 98.31 100 VAL A CA 1
ATOM 779 C C . VAL A 1 100 ? 6.088 -7.658 -0.742 1.00 98.31 100 VAL A C 1
ATOM 781 O O . VAL A 1 100 ? 5.559 -6.565 -0.546 1.00 98.31 100 VAL A O 1
ATOM 784 N N . ARG A 1 101 ? 6.065 -8.620 0.189 1.00 98.44 101 ARG A N 1
ATOM 785 C CA . ARG A 1 101 ? 5.519 -8.421 1.542 1.00 98.44 101 ARG A CA 1
ATOM 786 C C . ARG A 1 101 ? 6.263 -7.318 2.295 1.00 98.44 101 ARG A C 1
ATOM 788 O O . ARG A 1 101 ? 5.613 -6.415 2.812 1.00 98.44 101 ARG A O 1
ATOM 795 N N . VAL A 1 102 ? 7.597 -7.347 2.337 1.00 98.19 102 VAL A N 1
ATOM 796 C CA . VAL A 1 102 ? 8.404 -6.314 3.022 1.00 98.19 102 VAL A CA 1
ATOM 797 C C . VAL A 1 102 ? 8.162 -4.924 2.409 1.00 98.19 102 VAL A C 1
ATOM 799 O O . VAL A 1 102 ? 8.055 -3.932 3.131 1.00 98.19 102 VAL A O 1
ATOM 802 N N . PHE A 1 103 ? 7.991 -4.842 1.087 1.00 98.56 103 PHE A N 1
ATOM 803 C CA . PHE A 1 103 ? 7.606 -3.612 0.390 1.00 98.56 103 PHE A CA 1
ATOM 804 C C . PHE A 1 103 ? 6.190 -3.119 0.748 1.00 98.56 103 PHE A C 1
ATOM 806 O O . PHE A 1 103 ? 6.003 -1.928 1.002 1.00 98.56 103 PHE A O 1
ATOM 813 N N . LEU A 1 104 ? 5.199 -4.014 0.831 1.00 98.56 104 LEU A N 1
ATOM 814 C CA . LEU A 1 104 ? 3.838 -3.677 1.273 1.00 98.56 104 LEU A CA 1
ATOM 815 C C . LEU A 1 104 ? 3.808 -3.222 2.743 1.00 98.56 104 LEU A C 1
ATOM 817 O O . LEU A 1 104 ? 3.103 -2.269 3.076 1.00 98.56 104 LEU A O 1
ATOM 821 N N . GLU A 1 105 ? 4.606 -3.848 3.614 1.00 98.12 105 GLU A N 1
ATOM 822 C CA . GLU A 1 105 ? 4.783 -3.420 5.007 1.00 98.12 105 GLU A CA 1
ATOM 823 C C . GLU A 1 105 ? 5.384 -2.001 5.090 1.00 98.12 105 GLU A C 1
ATOM 825 O O . GLU A 1 105 ? 4.895 -1.181 5.870 1.00 98.12 105 GLU A O 1
ATOM 830 N N . ALA A 1 106 ? 6.365 -1.668 4.241 1.00 97.62 106 ALA A N 1
ATOM 831 C CA . ALA A 1 106 ? 6.931 -0.318 4.143 1.00 97.62 106 ALA A CA 1
ATOM 832 C C . ALA A 1 106 ? 5.915 0.723 3.628 1.00 97.62 106 ALA A C 1
ATOM 834 O O . ALA A 1 106 ? 5.794 1.803 4.208 1.00 97.62 106 ALA A O 1
ATOM 835 N N . LEU A 1 107 ? 5.134 0.394 2.592 1.00 97.94 107 LEU A N 1
ATOM 836 C CA . LEU A 1 107 ? 4.064 1.260 2.076 1.00 97.94 107 LEU A CA 1
ATOM 837 C C . LEU A 1 107 ? 3.010 1.578 3.149 1.00 97.94 107 LEU A C 1
ATOM 839 O O . LEU A 1 107 ? 2.636 2.744 3.310 1.00 97.94 107 LEU A O 1
ATOM 843 N N . VAL A 1 108 ? 2.569 0.565 3.906 1.00 97.81 108 VAL A N 1
ATOM 844 C CA . VAL A 1 108 ? 1.632 0.715 5.036 1.00 97.81 108 VAL A CA 1
ATOM 845 C C . VAL A 1 108 ? 2.231 1.566 6.158 1.00 97.81 108 VAL A C 1
ATOM 847 O O . VAL A 1 108 ? 1.528 2.417 6.706 1.00 97.81 108 VAL A O 1
ATOM 850 N N . ALA A 1 109 ? 3.516 1.376 6.478 1.00 96.31 109 ALA A N 1
ATOM 851 C CA . ALA A 1 109 ? 4.210 2.129 7.519 1.00 96.31 109 ALA A CA 1
ATOM 852 C C . ALA A 1 109 ? 4.296 3.629 7.196 1.00 96.31 109 ALA A C 1
ATOM 854 O O . ALA A 1 109 ? 3.843 4.456 7.992 1.00 96.31 109 ALA A O 1
ATOM 855 N N . THR A 1 110 ? 4.833 3.985 6.023 1.00 95.81 110 THR A N 1
ATOM 856 C CA . THR A 1 110 ? 5.055 5.387 5.635 1.00 95.81 110 THR A CA 1
ATOM 857 C C . THR A 1 110 ? 3.738 6.125 5.401 1.00 95.81 110 THR A C 1
ATOM 859 O O . THR A 1 110 ? 3.574 7.247 5.873 1.00 95.81 110 THR A O 1
ATOM 862 N N . ASN A 1 111 ? 2.758 5.493 4.742 1.00 95.94 111 ASN A N 1
ATOM 863 C CA . ASN A 1 111 ? 1.450 6.118 4.498 1.00 95.94 111 ASN A CA 1
ATOM 864 C C . ASN A 1 111 ? 0.511 6.052 5.716 1.00 95.94 111 ASN A C 1
ATOM 866 O O . ASN A 1 111 ? -0.614 6.536 5.623 1.00 95.94 111 ASN A O 1
ATOM 870 N N . ARG A 1 112 ? 0.958 5.472 6.844 1.00 94.56 112 ARG A N 1
ATOM 871 C CA . ARG A 1 112 ? 0.206 5.354 8.108 1.00 94.56 112 ARG A CA 1
ATOM 872 C C . ARG A 1 112 ? -1.204 4.768 7.938 1.00 94.56 112 ARG A C 1
ATOM 874 O O . ARG A 1 112 ? -2.133 5.174 8.634 1.00 94.56 112 ARG A O 1
ATOM 881 N N . LEU A 1 113 ? -1.353 3.790 7.040 1.00 96.88 113 LEU A N 1
ATOM 882 C CA . LEU A 1 113 ? -2.659 3.213 6.704 1.00 96.88 113 LEU A CA 1
ATOM 883 C C . LEU A 1 113 ? -3.336 2.583 7.931 1.00 96.88 113 LEU A C 1
ATOM 885 O O . LEU A 1 113 ? -2.721 1.820 8.686 1.00 96.88 113 LEU A O 1
ATOM 889 N N . SER A 1 114 ? -4.623 2.884 8.108 1.00 95.38 114 SER A N 1
ATOM 890 C CA . SER A 1 114 ? -5.471 2.306 9.151 1.00 95.38 114 SER A CA 1
ATOM 891 C C . SER A 1 114 ? -5.799 0.833 8.878 1.00 95.38 114 SER A C 1
ATOM 893 O O . SER A 1 114 ? -5.596 0.318 7.780 1.00 95.38 114 SER A O 1
ATOM 895 N N . LEU A 1 115 ? -6.373 0.139 9.869 1.00 96.44 115 LEU A N 1
ATOM 896 C CA . LEU A 1 115 ? -6.751 -1.277 9.734 1.00 96.44 115 LEU A CA 1
ATOM 897 C C . LEU A 1 115 ? -7.713 -1.532 8.556 1.00 96.44 115 LEU A C 1
ATOM 899 O O . LEU A 1 115 ? -7.561 -2.524 7.850 1.00 96.44 115 LEU A O 1
ATOM 903 N N . ARG A 1 116 ? -8.647 -0.605 8.297 1.00 95.69 116 ARG A N 1
ATOM 904 C CA . ARG A 1 116 ? -9.610 -0.691 7.182 1.00 95.69 116 ARG A CA 1
ATOM 905 C C . ARG A 1 116 ? -8.961 -0.441 5.824 1.00 95.69 116 ARG A C 1
ATOM 907 O O . ARG A 1 116 ? -9.349 -1.051 4.832 1.00 95.69 116 ARG A O 1
ATOM 914 N N . GLU A 1 117 ? -7.979 0.451 5.763 1.00 98.12 117 GLU A N 1
ATOM 915 C CA . GLU A 1 117 ? -7.194 0.669 4.545 1.00 98.12 117 GLU A CA 1
ATOM 916 C C . GLU A 1 117 ? -6.297 -0.539 4.266 1.00 98.12 117 GLU A C 1
ATOM 918 O O . GLU A 1 117 ? -6.249 -0.998 3.134 1.00 98.12 117 GLU A O 1
ATOM 923 N N . VAL A 1 118 ? -5.698 -1.152 5.291 1.00 98.62 118 VAL A N 1
ATOM 924 C CA . VAL A 1 118 ? -4.981 -2.432 5.158 1.00 98.62 118 VAL A CA 1
ATOM 925 C C . VAL A 1 118 ? -5.894 -3.553 4.638 1.00 98.62 118 VAL A C 1
ATOM 927 O O . VAL A 1 118 ? -5.520 -4.245 3.695 1.00 98.62 118 VAL A O 1
ATOM 930 N N . GLU A 1 119 ? -7.111 -3.701 5.168 1.00 98.62 119 GLU A N 1
ATOM 931 C CA . GLU A 1 119 ? -8.115 -4.644 4.636 1.00 98.62 119 GLU A CA 1
ATOM 932 C C . GLU A 1 119 ? -8.499 -4.345 3.178 1.00 98.62 119 GLU A C 1
ATOM 934 O O . GLU A 1 119 ? -8.781 -5.258 2.403 1.00 98.62 119 GLU A O 1
ATOM 939 N N . THR A 1 120 ? -8.499 -3.069 2.788 1.00 98.38 120 THR A N 1
ATOM 940 C CA . THR A 1 120 ? -8.819 -2.638 1.421 1.00 98.38 120 THR A CA 1
ATOM 941 C C . THR A 1 120 ? -7.651 -2.917 0.471 1.00 98.38 120 THR A C 1
ATOM 943 O O . THR A 1 120 ? -7.878 -3.445 -0.613 1.00 98.38 120 THR A O 1
ATOM 946 N N . LEU A 1 121 ? -6.406 -2.680 0.903 1.00 98.69 121 LEU A N 1
ATOM 947 C CA . LEU A 1 121 ? -5.187 -3.042 0.175 1.00 98.69 121 LEU A CA 1
ATOM 948 C C . LEU A 1 121 ? -5.132 -4.547 -0.098 1.00 98.69 121 LEU A C 1
ATOM 950 O O . LEU A 1 121 ? -4.914 -4.947 -1.238 1.00 98.69 121 LEU A O 1
ATOM 954 N N . VAL A 1 122 ? -5.374 -5.380 0.921 1.00 98.75 122 VAL A N 1
ATOM 955 C CA . VAL A 1 122 ? -5.395 -6.840 0.746 1.00 98.75 122 VAL A CA 1
ATOM 956 C C . VAL A 1 122 ? -6.499 -7.246 -0.226 1.00 98.75 122 VAL A C 1
ATOM 958 O O . VAL A 1 122 ? -6.197 -7.925 -1.201 1.00 98.75 122 VAL A O 1
ATOM 961 N N . ARG A 1 123 ? -7.727 -6.733 -0.070 1.00 98.56 123 ARG A N 1
ATOM 962 C CA . ARG A 1 123 ? -8.824 -6.998 -1.018 1.00 98.56 123 ARG A CA 1
ATOM 963 C C . ARG A 1 123 ? -8.474 -6.614 -2.459 1.00 98.56 123 ARG A C 1
ATOM 965 O O . ARG A 1 123 ? -8.852 -7.314 -3.392 1.00 98.56 123 ARG A O 1
ATOM 972 N N . TYR A 1 124 ? -7.747 -5.518 -2.663 1.00 98.38 124 TYR A N 1
ATOM 973 C CA . TYR A 1 124 ? -7.322 -5.084 -3.996 1.00 98.38 124 TYR A CA 1
ATOM 974 C C . TYR A 1 124 ? -6.203 -5.976 -4.565 1.00 98.38 124 TYR A C 1
ATOM 976 O O . TYR A 1 124 ? -6.202 -6.246 -5.765 1.00 98.38 124 TYR A O 1
ATOM 984 N N . LEU A 1 125 ? -5.301 -6.503 -3.727 1.00 98.62 125 LEU A N 1
ATOM 985 C CA . LEU A 1 125 ? -4.308 -7.513 -4.124 1.00 98.62 125 LEU A CA 1
ATOM 986 C C . LEU A 1 125 ? -4.969 -8.865 -4.459 1.00 98.62 125 LEU A C 1
ATOM 988 O O . LEU A 1 125 ? -4.577 -9.509 -5.430 1.00 98.62 125 LEU A O 1
ATOM 992 N N . GLU A 1 126 ? -5.995 -9.270 -3.706 1.00 98.38 126 GLU A N 1
ATOM 993 C CA . GLU A 1 126 ? -6.814 -10.469 -3.951 1.00 98.38 126 GLU A CA 1
ATOM 994 C C . GLU A 1 126 ? -7.597 -10.370 -5.268 1.00 98.38 126 GLU A C 1
ATOM 996 O O . GLU A 1 126 ? -7.600 -11.309 -6.069 1.00 98.38 126 GLU A O 1
ATOM 1001 N N . ILE A 1 127 ? -8.215 -9.212 -5.533 1.00 98.12 127 ILE A N 1
ATOM 1002 C CA . ILE A 1 127 ? -8.869 -8.906 -6.812 1.00 98.12 127 ILE A CA 1
ATOM 1003 C C . ILE A 1 127 ? -7.840 -8.946 -7.947 1.00 98.12 127 ILE A C 1
ATOM 1005 O O . ILE A 1 127 ? -8.070 -9.637 -8.937 1.00 98.12 127 ILE A O 1
ATOM 1009 N N . TYR A 1 128 ? -6.680 -8.297 -7.796 1.00 98.38 128 TYR A N 1
ATOM 1010 C CA . TYR A 1 128 ? -5.622 -8.315 -8.811 1.00 98.38 128 TYR A CA 1
ATOM 1011 C C . TYR A 1 128 ? -5.134 -9.736 -9.131 1.00 98.38 128 TYR A C 1
ATOM 1013 O O . TYR A 1 128 ? -5.017 -10.111 -10.299 1.00 98.38 128 TYR A O 1
ATOM 1021 N N . GLN A 1 129 ? -4.901 -10.559 -8.105 1.00 97.19 129 GLN A N 1
ATOM 1022 C CA . GLN A 1 129 ? -4.576 -11.978 -8.265 1.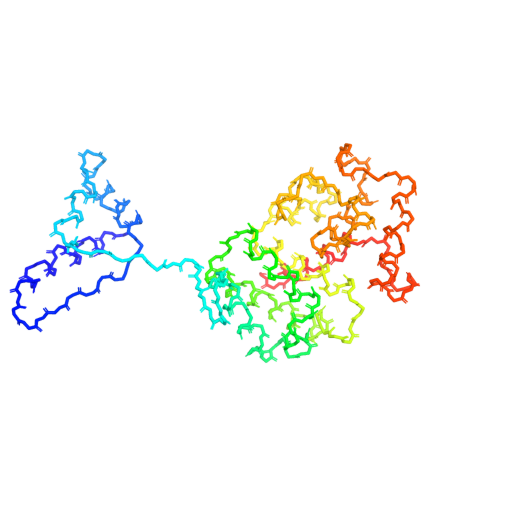00 97.19 129 GLN A CA 1
ATOM 1023 C C . GLN A 1 129 ? -5.694 -12.744 -8.976 1.00 97.19 129 GLN A C 1
ATOM 1025 O O . GLN A 1 129 ? -5.412 -13.516 -9.886 1.00 97.19 129 GLN A O 1
ATOM 1030 N N . THR A 1 130 ? -6.958 -12.499 -8.635 1.00 97.25 130 THR A N 1
ATOM 1031 C CA . THR A 1 130 ? -8.105 -13.155 -9.284 1.00 97.25 130 THR A CA 1
ATOM 1032 C C . THR A 1 130 ? -8.195 -12.795 -10.772 1.00 97.25 130 THR A C 1
ATOM 1034 O O . THR A 1 130 ? -8.276 -13.687 -11.614 1.00 97.25 130 THR A O 1
ATOM 1037 N N . LEU A 1 131 ? -8.092 -11.504 -11.113 1.00 96.81 131 LEU A N 1
ATOM 1038 C CA . LEU A 1 131 ? -8.106 -10.995 -12.493 1.00 96.81 131 LEU A CA 1
ATOM 1039 C C . LEU A 1 131 ? -6.931 -11.514 -13.334 1.00 96.81 131 LEU A C 1
ATOM 1041 O O . LEU A 1 131 ? -7.063 -11.703 -14.540 1.00 96.81 131 LEU A O 1
ATOM 1045 N N . THR A 1 132 ? -5.786 -11.771 -12.699 1.00 96.69 132 THR A N 1
ATOM 1046 C CA . THR A 1 132 ? -4.584 -12.321 -13.344 1.00 96.69 132 THR A CA 1
ATOM 1047 C C . THR A 1 132 ? -4.491 -13.849 -13.264 1.00 96.69 132 THR A C 1
ATOM 1049 O O . THR A 1 132 ? -3.429 -14.404 -13.534 1.00 96.69 132 THR A O 1
ATOM 1052 N N . GLY A 1 133 ? -5.567 -14.559 -12.897 1.00 96.19 133 GLY A N 1
ATOM 1053 C CA . GLY A 1 133 ? -5.586 -16.029 -12.858 1.00 96.19 133 GLY A CA 1
ATOM 1054 C C . GLY A 1 133 ? -4.609 -16.638 -11.841 1.00 96.19 133 GLY A C 1
ATOM 1055 O O . GLY A 1 133 ? -4.015 -17.678 -12.109 1.00 96.19 133 GLY A O 1
ATOM 1056 N N . LYS A 1 134 ? -4.414 -15.956 -10.705 1.00 95.94 134 LYS A N 1
ATOM 1057 C CA . LYS A 1 134 ? -3.366 -16.158 -9.686 1.00 95.94 134 LYS A CA 1
ATOM 1058 C C . LYS A 1 134 ? -1.919 -15.940 -10.158 1.00 95.94 134 LYS A C 1
ATOM 1060 O O . LYS A 1 134 ? -0.998 -16.244 -9.408 1.00 95.94 134 LYS A O 1
ATOM 1065 N N . GLU A 1 135 ? -1.678 -15.390 -11.348 1.00 95.75 135 GLU A N 1
ATOM 1066 C CA . GLU A 1 135 ? -0.331 -15.272 -11.940 1.00 95.75 135 GLU A CA 1
ATOM 1067 C C . GLU A 1 135 ? 0.273 -13.852 -11.891 1.00 95.75 135 GLU A C 1
ATOM 1069 O O . GLU A 1 135 ? 1.363 -13.608 -12.422 1.00 95.75 135 GLU A O 1
ATOM 1074 N N . GLY A 1 136 ? -0.405 -12.900 -11.242 1.00 95.19 136 GLY A N 1
ATOM 1075 C CA . GLY A 1 136 ? 0.051 -11.517 -11.082 1.00 95.19 136 GLY A CA 1
ATOM 1076 C C . GLY A 1 136 ? 1.186 -11.357 -10.066 1.00 95.19 136 GLY A C 1
ATOM 1077 O O . GLY A 1 136 ? 2.182 -10.691 -10.360 1.00 95.19 136 GLY A O 1
ATOM 1078 N N . LEU A 1 137 ? 1.049 -11.987 -8.895 1.00 97.94 137 LEU A N 1
ATOM 1079 C CA . LEU A 1 137 ? 1.954 -11.898 -7.737 1.00 97.94 137 LEU A CA 1
ATOM 1080 C C . LEU A 1 137 ? 2.569 -13.255 -7.334 1.00 97.94 137 LEU A C 1
ATOM 1082 O O . LEU A 1 137 ? 3.430 -13.285 -6.454 1.00 97.94 137 LEU A O 1
ATOM 1086 N N . SER A 1 138 ? 2.167 -14.348 -7.995 1.00 97.38 138 SER A N 1
ATOM 1087 C CA . SER A 1 138 ? 2.746 -15.703 -7.911 1.00 97.38 138 SER A CA 1
ATOM 1088 C C . SER A 1 138 ? 4.275 -15.707 -7.816 1.00 97.38 138 SER A C 1
ATOM 1090 O O . SER A 1 138 ? 4.950 -15.049 -8.612 1.00 97.38 138 SER A O 1
ATOM 1092 N N . THR A 1 139 ? 4.842 -16.488 -6.892 1.00 96.44 139 THR A N 1
ATOM 1093 C CA . THR A 1 139 ? 6.300 -16.710 -6.775 1.00 96.44 139 THR A CA 1
ATOM 1094 C C . THR A 1 139 ? 6.907 -17.391 -8.004 1.00 96.44 139 THR A C 1
ATOM 1096 O O . THR A 1 139 ? 8.114 -17.304 -8.211 1.00 96.44 139 THR A O 1
ATOM 1099 N N . GLY A 1 140 ? 6.081 -17.984 -8.875 1.00 93.06 140 GLY A N 1
ATOM 1100 C CA . GLY A 1 140 ? 6.481 -18.452 -10.204 1.00 93.06 140 GLY A CA 1
ATOM 1101 C C . GLY A 1 140 ? 6.786 -17.332 -11.211 1.00 93.06 140 GLY A C 1
ATOM 1102 O O . GLY A 1 140 ? 7.078 -17.627 -12.370 1.00 93.06 140 GLY A O 1
ATOM 1103 N N . LYS A 1 141 ? 6.702 -16.051 -10.816 1.00 94.62 141 LYS A N 1
ATOM 1104 C CA . LYS A 1 141 ? 7.076 -14.892 -11.644 1.00 94.62 141 LYS A CA 1
ATOM 1105 C C . LYS A 1 141 ? 8.360 -14.219 -11.169 1.00 94.62 141 LYS A C 1
ATOM 1107 O O . LYS A 1 141 ? 8.669 -14.155 -9.983 1.00 94.62 141 LYS A O 1
ATOM 1112 N N . VAL A 1 142 ? 9.060 -13.631 -12.135 1.00 95.50 142 VAL A N 1
ATOM 1113 C CA . VAL A 1 142 ? 10.241 -12.783 -11.940 1.00 95.50 142 VAL A CA 1
ATOM 1114 C C . VAL A 1 142 ? 9.943 -11.659 -10.931 1.00 95.50 142 VAL A C 1
ATOM 1116 O O . VAL A 1 142 ? 8.950 -10.938 -11.065 1.00 95.50 142 VAL A O 1
ATOM 1119 N N . PHE A 1 143 ? 10.811 -11.515 -9.922 1.00 96.31 143 PHE A N 1
ATOM 1120 C CA . PHE A 1 143 ? 10.584 -10.679 -8.735 1.00 96.31 143 PHE A CA 1
ATOM 1121 C C . PHE A 1 143 ? 10.222 -9.224 -9.061 1.00 96.31 143 PHE A C 1
ATOM 1123 O O . PHE A 1 143 ? 9.212 -8.728 -8.557 1.00 96.31 143 PHE A O 1
ATOM 1130 N N . GLY A 1 144 ? 10.985 -8.561 -9.936 1.00 96.75 144 GLY A N 1
ATOM 1131 C CA . GLY A 1 144 ? 10.765 -7.151 -10.265 1.00 96.75 144 GLY A CA 1
ATOM 1132 C C . GLY A 1 144 ? 9.357 -6.851 -10.802 1.00 96.75 144 GLY A C 1
ATOM 1133 O O . GLY A 1 144 ? 8.776 -5.824 -10.454 1.00 96.75 144 GLY A O 1
ATOM 1134 N N . TYR A 1 145 ? 8.736 -7.775 -11.550 1.00 97.62 145 TYR A N 1
ATOM 1135 C CA . TYR A 1 145 ? 7.342 -7.599 -11.977 1.00 97.62 145 TYR A CA 1
ATOM 1136 C C . TYR A 1 145 ? 6.367 -7.701 -10.808 1.00 97.62 145 TYR A C 1
ATOM 1138 O O . TYR A 1 145 ? 5.446 -6.896 -10.724 1.00 97.62 145 TYR A O 1
ATOM 1146 N N . ARG A 1 146 ? 6.551 -8.670 -9.902 1.00 98.06 146 ARG A N 1
ATOM 1147 C CA . ARG A 1 146 ? 5.678 -8.856 -8.729 1.00 98.06 146 ARG A CA 1
ATOM 1148 C C . ARG A 1 146 ? 5.686 -7.596 -7.852 1.00 98.06 146 ARG A C 1
ATOM 1150 O O . ARG A 1 146 ? 4.626 -7.129 -7.441 1.00 98.06 146 ARG A O 1
ATOM 1157 N N . LEU A 1 147 ? 6.869 -7.008 -7.658 1.00 98.31 147 LEU A N 1
ATOM 1158 C CA . LEU A 1 147 ? 7.080 -5.761 -6.921 1.00 98.31 147 LEU A CA 1
ATOM 1159 C C . LEU A 1 147 ? 6.373 -4.560 -7.580 1.00 98.31 147 LEU A C 1
ATOM 1161 O O . LEU A 1 147 ? 5.559 -3.892 -6.942 1.00 98.31 147 LEU A O 1
ATOM 1165 N N . LEU A 1 148 ? 6.626 -4.317 -8.872 1.00 98.44 148 LEU A N 1
ATOM 1166 C CA . LEU A 1 148 ? 6.032 -3.195 -9.615 1.00 98.44 148 LEU A CA 1
ATOM 1167 C C . LEU A 1 148 ? 4.507 -3.331 -9.778 1.00 98.44 148 LEU A C 1
ATOM 1169 O O . LEU A 1 148 ? 3.788 -2.332 -9.726 1.00 98.44 148 LEU A O 1
ATOM 1173 N N . ARG A 1 149 ? 3.988 -4.559 -9.909 1.00 98.62 149 ARG A N 1
ATOM 1174 C CA . ARG A 1 149 ? 2.541 -4.833 -9.938 1.00 98.62 149 ARG A CA 1
ATOM 1175 C C . ARG A 1 149 ? 1.881 -4.531 -8.596 1.00 98.62 149 ARG A C 1
ATOM 1177 O O . ARG A 1 149 ? 0.865 -3.842 -8.572 1.00 98.62 149 ARG A O 1
ATOM 1184 N N . ALA A 1 150 ? 2.473 -4.977 -7.485 1.00 98.62 150 ALA A N 1
ATOM 1185 C CA . ALA A 1 150 ? 1.986 -4.649 -6.145 1.00 98.62 150 ALA A CA 1
ATOM 1186 C C . ALA A 1 150 ? 1.983 -3.129 -5.893 1.00 98.62 150 ALA A C 1
ATOM 1188 O O . ALA A 1 150 ? 1.033 -2.605 -5.308 1.00 98.62 150 ALA A O 1
ATOM 1189 N N . PHE A 1 151 ? 2.986 -2.404 -6.404 1.00 98.69 151 PHE A N 1
ATOM 1190 C CA . PHE A 1 151 ? 2.989 -0.940 -6.377 1.00 98.69 151 PHE A CA 1
ATOM 1191 C C . PHE A 1 151 ? 1.851 -0.331 -7.212 1.00 98.69 151 PHE A C 1
ATOM 1193 O O . PHE A 1 151 ? 1.156 0.558 -6.727 1.00 98.69 151 PHE A O 1
ATOM 1200 N N . GLY A 1 152 ? 1.593 -0.837 -8.423 1.00 98.44 152 GLY A N 1
ATOM 1201 C CA . GLY A 1 152 ? 0.476 -0.379 -9.261 1.00 98.44 152 GLY A CA 1
ATOM 1202 C C . GLY A 1 152 ? -0.896 -0.579 -8.607 1.00 98.44 152 GLY A C 1
ATOM 1203 O O . GLY A 1 152 ? -1.725 0.330 -8.630 1.00 98.44 152 GLY A O 1
ATOM 1204 N N . VAL A 1 153 ? -1.110 -1.718 -7.938 1.00 98.56 153 VAL A N 1
ATOM 1205 C CA . VAL A 1 153 ? -2.327 -1.979 -7.145 1.00 98.56 153 VAL A CA 1
ATOM 1206 C C . VAL A 1 153 ? -2.451 -0.997 -5.971 1.00 98.56 153 VAL A C 1
ATOM 1208 O O . VAL A 1 153 ? -3.530 -0.449 -5.745 1.00 98.56 153 VAL A O 1
ATOM 1211 N N . PHE A 1 154 ? -1.354 -0.708 -5.260 1.00 98.62 154 PHE A N 1
ATOM 1212 C CA . PHE A 1 154 ? -1.339 0.296 -4.190 1.00 98.62 154 PHE A CA 1
ATOM 1213 C C . PHE A 1 154 ? -1.660 1.711 -4.708 1.00 98.62 154 PHE A C 1
ATOM 1215 O O . PHE A 1 154 ? -2.477 2.413 -4.106 1.00 98.62 154 PHE A O 1
ATOM 1222 N N . LEU A 1 155 ? -1.060 2.125 -5.833 1.00 98.25 155 LEU A N 1
ATOM 1223 C CA . LEU A 1 155 ? -1.326 3.425 -6.456 1.00 98.25 155 LEU A CA 1
ATOM 1224 C C . LEU A 1 155 ? -2.798 3.562 -6.858 1.00 98.25 155 LEU A C 1
ATOM 1226 O O . LEU A 1 155 ? -3.417 4.577 -6.544 1.00 98.25 155 LEU A O 1
ATOM 1230 N N . TYR A 1 156 ? -3.368 2.536 -7.496 1.00 97.50 156 TYR A N 1
ATOM 1231 C CA . TYR A 1 156 ? -4.786 2.509 -7.859 1.00 97.50 156 TYR A CA 1
ATOM 1232 C C . TYR A 1 156 ? -5.704 2.618 -6.629 1.00 97.50 156 TYR A C 1
ATOM 1234 O O . TYR A 1 156 ? -6.704 3.329 -6.672 1.00 97.50 156 TYR A O 1
ATOM 1242 N N . CYS A 1 157 ? -5.343 1.964 -5.519 1.00 95.75 157 CYS A N 1
ATOM 1243 C CA . CYS A 1 157 ? -6.152 1.937 -4.300 1.00 95.75 157 CYS A CA 1
ATOM 1244 C C . CYS A 1 157 ? -6.120 3.253 -3.492 1.00 95.75 157 CYS A C 1
ATOM 1246 O O . CYS A 1 157 ? -7.153 3.659 -2.963 1.00 95.75 157 CYS A O 1
ATOM 1248 N N . PHE A 1 158 ? -4.961 3.918 -3.367 1.00 96.88 158 PHE A N 1
ATOM 1249 C CA . PHE A 1 158 ? -4.793 5.054 -2.434 1.00 96.88 158 PHE A CA 1
ATOM 1250 C C . PHE A 1 158 ? -4.294 6.358 -3.054 1.00 96.88 158 PHE A C 1
ATOM 1252 O O . PHE A 1 158 ? -4.336 7.394 -2.391 1.00 96.88 158 PHE A O 1
ATOM 1259 N N . LYS A 1 159 ? -3.772 6.335 -4.284 1.00 96.62 159 LYS A N 1
ATOM 1260 C CA . LYS A 1 159 ? -3.108 7.485 -4.920 1.00 96.62 159 LYS A CA 1
ATOM 1261 C C . LYS A 1 159 ? -3.595 7.664 -6.370 1.00 96.62 159 LYS A C 1
ATOM 1263 O O . LYS A 1 159 ? -2.768 7.688 -7.282 1.00 96.62 159 LYS A O 1
ATOM 1268 N N . PRO A 1 160 ? -4.915 7.805 -6.615 1.00 95.38 160 PRO A N 1
ATOM 1269 C CA . PRO A 1 160 ? -5.481 7.805 -7.966 1.00 95.38 160 PRO A CA 1
ATOM 1270 C C . PRO A 1 160 ? -4.895 8.897 -8.874 1.00 95.38 160 PRO A C 1
ATOM 1272 O O . PRO A 1 160 ? -4.636 8.628 -10.041 1.00 95.38 160 PRO A O 1
ATOM 1275 N N . SER A 1 161 ? -4.573 10.083 -8.346 1.00 95.12 161 SER A N 1
ATOM 1276 C CA . SER A 1 161 ? -3.887 11.149 -9.097 1.00 95.12 161 SER A CA 1
ATOM 1277 C C . SER A 1 161 ? -2.499 10.737 -9.614 1.00 95.12 161 SER A C 1
ATOM 1279 O O . SER A 1 161 ? -2.128 11.090 -10.734 1.00 95.12 161 SER A O 1
ATOM 1281 N N . VAL A 1 162 ? -1.758 9.951 -8.826 1.00 95.88 162 VAL A N 1
ATOM 1282 C CA . VAL A 1 162 ? -0.439 9.403 -9.185 1.00 95.88 162 VAL A CA 1
ATOM 1283 C C . VAL A 1 162 ? -0.594 8.216 -10.140 1.00 95.88 162 VAL A C 1
ATOM 1285 O O . VAL A 1 162 ? 0.145 8.096 -11.112 1.00 95.88 162 VAL A O 1
ATOM 1288 N N . ALA A 1 163 ? -1.602 7.365 -9.926 1.00 96.50 163 ALA A N 1
ATOM 1289 C CA . ALA A 1 163 ? -1.945 6.295 -10.861 1.00 96.50 163 ALA A CA 1
ATOM 1290 C C . ALA A 1 163 ? -2.328 6.853 -12.247 1.00 96.50 163 ALA A C 1
ATOM 1292 O O . ALA A 1 163 ? -1.926 6.311 -13.274 1.00 96.50 163 ALA A O 1
ATOM 1293 N N . GLU A 1 164 ? -3.063 7.965 -12.297 1.00 95.31 164 GLU A N 1
ATOM 1294 C CA . GLU A 1 164 ? -3.369 8.666 -13.541 1.00 95.31 164 GLU A CA 1
ATOM 1295 C C . GLU A 1 164 ? -2.146 9.323 -14.190 1.00 95.31 164 GLU A C 1
ATOM 1297 O O . GLU A 1 164 ? -2.027 9.270 -15.412 1.00 95.31 164 GLU A O 1
ATOM 1302 N N . SER A 1 165 ? -1.249 9.961 -13.427 1.00 94.38 165 SER A N 1
ATOM 1303 C CA . SER A 1 165 ? -0.057 10.605 -14.000 1.00 94.38 165 SER A CA 1
ATOM 1304 C C . SER A 1 165 ? 0.931 9.576 -14.564 1.00 94.38 165 SER A C 1
ATOM 1306 O O . SER A 1 165 ? 1.470 9.792 -15.650 1.00 94.38 165 SER A O 1
ATOM 1308 N N . MET A 1 166 ? 1.053 8.406 -13.923 1.00 94.69 166 MET A N 1
ATOM 1309 C CA . MET A 1 166 ? 1.725 7.223 -14.479 1.00 94.69 166 MET A CA 1
ATOM 1310 C C . MET A 1 166 ? 1.081 6.770 -15.802 1.00 94.69 166 MET A C 1
ATOM 1312 O O . MET A 1 166 ? 1.781 6.645 -16.803 1.00 94.69 166 MET A O 1
ATOM 1316 N N . VAL A 1 167 ? -0.247 6.583 -15.844 1.00 94.75 167 VAL A N 1
ATOM 1317 C CA . VAL A 1 167 ? -0.982 6.159 -17.060 1.00 94.75 167 VAL A CA 1
ATOM 1318 C C . VAL A 1 167 ? -0.880 7.191 -18.194 1.00 94.75 167 VAL A C 1
ATOM 1320 O O . VAL A 1 167 ? -0.786 6.818 -19.359 1.00 94.75 167 VAL A O 1
ATOM 1323 N N . ARG A 1 168 ? -0.842 8.493 -17.877 1.00 93.38 168 ARG A N 1
ATOM 1324 C CA . ARG A 1 168 ? -0.602 9.571 -18.855 1.00 93.38 168 ARG A CA 1
ATOM 1325 C C . ARG A 1 168 ? 0.846 9.632 -19.364 1.00 93.38 168 ARG A C 1
ATOM 1327 O O . ARG A 1 168 ? 1.122 10.403 -20.280 1.00 93.38 168 ARG A O 1
ATOM 1334 N N . GLY A 1 169 ? 1.769 8.854 -18.792 1.00 90.69 169 GLY A N 1
ATOM 1335 C CA . GLY A 1 169 ? 3.196 8.903 -19.121 1.00 90.69 169 GLY A CA 1
ATOM 1336 C C . GLY A 1 169 ? 3.911 10.157 -18.606 1.00 90.69 169 GLY A C 1
ATOM 1337 O O . GLY A 1 169 ? 5.003 10.466 -19.077 1.00 90.69 169 GLY A O 1
ATOM 1338 N N . THR A 1 170 ? 3.307 10.875 -17.653 1.00 90.62 170 THR A N 1
ATOM 1339 C CA . THR A 1 170 ? 3.813 12.130 -17.075 1.00 90.62 170 THR A CA 1
ATOM 1340 C C . THR A 1 170 ? 3.813 12.103 -15.532 1.00 90.62 170 THR A C 1
ATOM 1342 O O . THR A 1 170 ? 3.201 12.982 -14.917 1.00 90.62 170 THR A O 1
ATOM 1345 N N . PRO A 1 171 ? 4.409 11.094 -14.863 1.00 91.00 171 PRO A N 1
ATOM 1346 C CA . PRO A 1 171 ? 4.443 11.055 -13.407 1.00 91.00 171 PRO A CA 1
ATOM 1347 C C . PRO A 1 171 ? 5.469 12.046 -12.844 1.00 91.00 171 PRO A C 1
ATOM 1349 O O . PRO A 1 171 ? 6.589 12.159 -13.336 1.00 91.00 171 PRO A O 1
ATOM 1352 N N . GLU A 1 172 ? 5.097 12.736 -11.770 1.00 90.50 172 GLU A N 1
ATOM 1353 C CA . GLU A 1 172 ? 6.004 13.598 -11.013 1.00 90.50 172 GLU A CA 1
ATOM 1354 C C . GLU A 1 172 ? 6.767 12.758 -9.979 1.00 90.50 172 GLU A C 1
ATOM 1356 O O . GLU A 1 172 ? 6.157 12.160 -9.087 1.00 90.50 172 GLU A O 1
ATOM 1361 N N . ILE A 1 173 ? 8.102 12.725 -10.065 1.00 90.00 173 ILE A N 1
ATOM 1362 C CA . ILE A 1 173 ? 8.931 11.913 -9.156 1.00 90.00 173 ILE A CA 1
ATOM 1363 C C . ILE A 1 173 ? 8.734 12.305 -7.684 1.00 90.00 173 ILE A C 1
ATOM 1365 O O . ILE A 1 173 ? 8.695 11.439 -6.817 1.00 90.00 173 ILE A O 1
ATOM 1369 N N . THR A 1 174 ? 8.487 13.588 -7.407 1.00 91.19 174 THR A N 1
ATOM 1370 C CA . THR A 1 174 ? 8.176 14.131 -6.074 1.00 91.19 174 THR A CA 1
ATOM 1371 C C . THR A 1 174 ? 6.880 13.572 -5.480 1.00 91.19 174 THR A C 1
ATOM 1373 O O . THR A 1 174 ? 6.810 13.332 -4.275 1.00 91.19 174 THR A O 1
ATOM 1376 N N . GLN A 1 175 ? 5.858 13.312 -6.305 1.00 92.25 175 GLN A N 1
ATOM 1377 C CA . GLN A 1 175 ? 4.614 12.684 -5.848 1.00 92.25 175 GLN A CA 1
ATOM 1378 C C . GLN A 1 175 ? 4.821 11.204 -5.506 1.00 92.25 175 GLN A C 1
ATOM 1380 O O . GLN A 1 175 ? 4.169 10.699 -4.594 1.00 92.25 175 GLN A O 1
ATOM 1385 N N . LEU A 1 176 ? 5.731 10.520 -6.211 1.00 92.50 176 LEU A N 1
ATOM 1386 C CA . LEU A 1 176 ? 6.095 9.121 -5.966 1.00 92.50 176 LEU A CA 1
ATOM 1387 C C . LEU A 1 176 ? 6.982 8.968 -4.721 1.00 92.50 176 LEU A C 1
ATOM 1389 O O . LEU A 1 176 ? 6.724 8.108 -3.883 1.00 92.50 176 LEU A O 1
ATOM 1393 N N . THR A 1 177 ? 8.003 9.808 -4.559 1.00 92.81 177 THR A N 1
ATOM 1394 C CA . THR A 1 177 ? 8.968 9.716 -3.449 1.00 92.81 177 THR A CA 1
ATOM 1395 C C . THR A 1 177 ? 8.342 10.105 -2.108 1.00 92.81 177 THR A C 1
ATOM 1397 O O . THR A 1 177 ? 8.639 9.487 -1.080 1.00 92.81 177 THR A O 1
ATOM 1400 N N . ALA A 1 178 ? 7.357 11.011 -2.124 1.00 93.31 178 ALA A N 1
ATOM 1401 C CA . ALA A 1 178 ? 6.500 11.316 -0.979 1.00 93.31 178 ALA A CA 1
ATOM 1402 C C . ALA A 1 178 ? 5.708 10.097 -0.455 1.00 93.31 178 ALA A C 1
ATOM 1404 O O . ALA A 1 178 ? 5.419 10.035 0.739 1.00 93.31 178 ALA A O 1
ATOM 1405 N N . LEU A 1 179 ? 5.401 9.092 -1.292 1.00 94.56 179 LEU A N 1
ATOM 1406 C CA . LEU A 1 179 ? 4.738 7.848 -0.851 1.00 94.56 179 LEU A CA 1
ATOM 1407 C C . LEU A 1 179 ? 5.634 6.976 0.034 1.00 94.56 179 LEU A C 1
ATOM 1409 O O . LEU A 1 179 ? 5.138 6.106 0.749 1.00 94.56 179 LEU A O 1
ATOM 1413 N N . PHE A 1 180 ? 6.943 7.210 -0.035 1.00 93.81 180 PHE A N 1
ATOM 1414 C CA . PHE A 1 180 ? 7.987 6.449 0.640 1.00 93.81 180 PHE A CA 1
ATOM 1415 C C . PHE A 1 180 ? 8.735 7.268 1.703 1.00 93.81 180 PHE A C 1
ATOM 1417 O O . PHE A 1 180 ? 9.552 6.708 2.429 1.00 93.81 180 PHE A O 1
ATOM 1424 N N . GLY A 1 181 ? 8.435 8.568 1.830 1.00 92.44 181 GLY A N 1
ATOM 1425 C CA . GLY A 1 181 ? 9.114 9.480 2.754 1.00 92.44 181 GLY A CA 1
ATOM 1426 C C . GLY A 1 181 ? 10.550 9.808 2.332 1.00 92.44 181 GLY A C 1
ATOM 1427 O O . GLY A 1 181 ? 11.385 10.086 3.188 1.00 92.44 181 GLY A O 1
ATOM 1428 N N . LYS A 1 182 ? 10.853 9.728 1.031 1.00 92.06 182 LYS A N 1
ATOM 1429 C CA . LYS A 1 182 ? 12.201 9.893 0.472 1.00 92.06 182 LYS A CA 1
ATOM 1430 C C . LYS A 1 182 ? 12.380 11.290 -0.126 1.00 92.06 182 LYS A C 1
ATOM 1432 O O . LYS A 1 182 ? 11.540 11.749 -0.894 1.00 92.06 182 LYS A O 1
ATOM 1437 N N . THR A 1 183 ? 13.481 11.953 0.222 1.00 90.44 183 THR A N 1
ATOM 1438 C CA . THR A 1 183 ? 13.844 13.308 -0.242 1.00 90.44 183 THR A CA 1
ATOM 1439 C C . THR A 1 183 ? 14.886 13.315 -1.359 1.00 90.44 183 THR A C 1
ATOM 1441 O O . THR A 1 183 ? 15.027 14.318 -2.049 1.00 90.44 183 THR A O 1
ATOM 1444 N N . GLU A 1 184 ? 15.589 12.201 -1.538 1.00 90.56 184 GLU A N 1
ATOM 1445 C CA . GLU A 1 184 ? 16.659 11.981 -2.510 1.00 90.56 184 GLU A CA 1
ATOM 1446 C C . GLU A 1 184 ? 16.721 10.491 -2.882 1.00 90.56 184 GLU A C 1
ATOM 1448 O O . GLU A 1 184 ? 16.067 9.655 -2.243 1.00 90.56 184 GLU A O 1
ATOM 1453 N N . LEU A 1 185 ? 17.485 10.158 -3.922 1.00 90.25 185 LEU A N 1
ATOM 1454 C CA . LEU A 1 185 ? 17.797 8.772 -4.268 1.00 90.25 185 LEU A CA 1
ATOM 1455 C C . LEU A 1 185 ? 18.809 8.171 -3.276 1.00 90.25 185 LEU A C 1
ATOM 1457 O O . LEU A 1 185 ? 19.639 8.883 -2.717 1.00 90.25 185 LEU A O 1
ATOM 1461 N N . PHE A 1 186 ? 18.776 6.852 -3.083 1.00 91.38 186 PHE A N 1
ATOM 1462 C CA . PHE A 1 186 ? 19.795 6.137 -2.310 1.00 91.38 186 PHE A CA 1
ATOM 1463 C C . PHE A 1 186 ? 21.183 6.233 -2.972 1.00 91.38 186 PHE A C 1
ATOM 1465 O O . PHE A 1 186 ? 21.318 5.940 -4.162 1.00 91.38 186 PHE A O 1
ATOM 1472 N N . ARG A 1 187 ? 22.204 6.600 -2.180 1.00 88.50 187 ARG A N 1
ATOM 1473 C CA . ARG A 1 187 ? 23.617 6.733 -2.601 1.00 88.50 187 ARG A CA 1
ATOM 1474 C C . ARG A 1 187 ? 24.632 6.080 -1.635 1.00 88.50 187 ARG A C 1
ATOM 1476 O O . ARG A 1 187 ? 25.827 6.099 -1.906 1.00 88.50 187 ARG A O 1
ATOM 1483 N N . ASP A 1 188 ? 24.182 5.502 -0.515 1.00 88.06 188 ASP A N 1
ATOM 1484 C CA . ASP A 1 188 ? 25.040 4.909 0.535 1.00 88.06 188 ASP A CA 1
ATOM 1485 C C . ASP A 1 188 ? 25.450 3.460 0.205 1.00 88.06 188 ASP A C 1
ATOM 1487 O O . ASP A 1 188 ? 25.045 2.490 0.851 1.00 88.06 188 ASP A O 1
ATOM 1491 N N . TRP A 1 189 ? 26.241 3.311 -0.856 1.00 86.62 189 TRP A N 1
ATOM 1492 C CA . TRP A 1 189 ? 26.717 2.013 -1.342 1.00 86.62 189 TRP A CA 1
ATOM 1493 C C . TRP A 1 189 ? 27.778 1.362 -0.438 1.00 86.62 189 TRP A C 1
ATOM 1495 O O . TRP A 1 189 ? 27.988 0.152 -0.525 1.00 86.62 189 TRP A O 1
ATOM 1505 N N . GLU A 1 190 ? 28.447 2.136 0.425 1.00 85.12 190 GLU A N 1
ATOM 1506 C CA . GLU A 1 190 ? 29.525 1.637 1.289 1.00 85.12 190 GLU A CA 1
A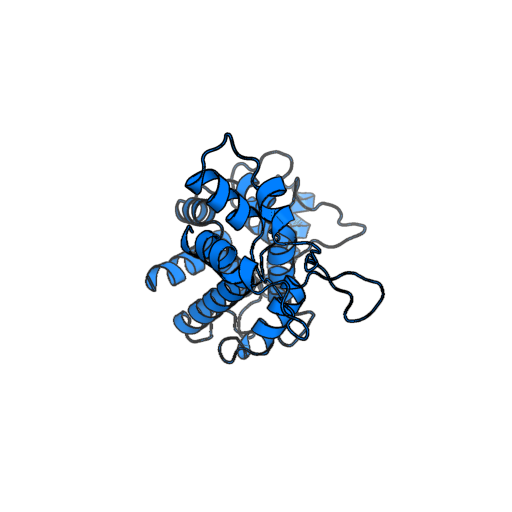TOM 1507 C C . GLU A 1 190 ? 29.027 1.032 2.606 1.00 85.12 190 GLU A C 1
ATOM 1509 O O . GLU A 1 190 ? 29.681 0.136 3.146 1.00 85.12 190 GLU A O 1
ATOM 1514 N N . HIS A 1 191 ? 27.920 1.526 3.173 1.00 84.62 191 HIS A N 1
ATOM 1515 C CA . HIS A 1 191 ? 27.471 1.117 4.512 1.00 84.62 191 HIS A CA 1
ATOM 1516 C C . HIS A 1 191 ? 26.109 0.412 4.511 1.00 84.62 191 HIS A C 1
ATOM 1518 O O . HIS A 1 191 ? 25.725 -0.181 5.523 1.00 84.62 191 HIS A O 1
ATOM 1524 N N . SER A 1 192 ? 25.383 0.437 3.390 1.00 88.06 192 SER A N 1
ATOM 1525 C CA . SER A 1 192 ? 24.000 -0.027 3.315 1.00 88.06 192 SER A CA 1
ATOM 1526 C C . SER A 1 192 ? 23.669 -0.717 1.983 1.00 88.06 192 SER A C 1
ATOM 1528 O O . SER A 1 192 ? 24.521 -0.957 1.130 1.00 88.06 192 SER A O 1
ATOM 1530 N N . ARG A 1 193 ? 22.398 -1.087 1.809 1.00 87.12 193 ARG A N 1
ATOM 1531 C CA . ARG A 1 193 ? 21.813 -1.526 0.534 1.00 87.12 193 ARG A CA 1
ATOM 1532 C C . ARG A 1 193 ? 20.480 -0.805 0.321 1.00 87.12 193 ARG A C 1
ATOM 1534 O O . ARG A 1 193 ? 19.767 -0.591 1.306 1.00 87.12 193 ARG A O 1
ATOM 1541 N N . PRO A 1 194 ? 20.105 -0.471 -0.927 1.00 92.19 194 PRO A N 1
ATOM 1542 C CA . PRO A 1 194 ? 18.821 0.161 -1.196 1.00 92.19 194 PRO A CA 1
ATOM 1543 C C . PRO A 1 194 ? 17.677 -0.757 -0.761 1.00 92.19 194 PRO A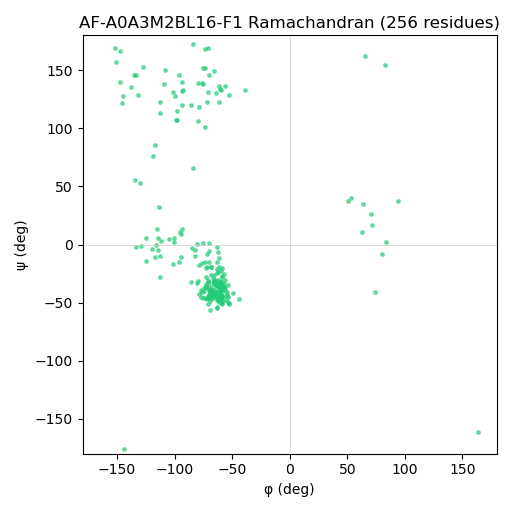 C 1
ATOM 1545 O O . PRO A 1 194 ? 17.702 -1.966 -1.007 1.00 92.19 194 PRO A O 1
ATOM 1548 N N . ASN A 1 195 ? 16.662 -0.187 -0.111 1.00 94.75 195 ASN A N 1
ATOM 1549 C CA . ASN A 1 195 ? 15.467 -0.938 0.264 1.00 94.75 195 ASN A CA 1
ATOM 1550 C C . ASN A 1 195 ? 14.461 -1.002 -0.905 1.00 94.75 195 ASN A C 1
ATOM 1552 O O . ASN A 1 195 ? 14.645 -0.368 -1.942 1.00 94.75 195 ASN A O 1
ATOM 1556 N N . TYR A 1 196 ? 13.386 -1.785 -0.775 1.00 96.00 196 TYR A N 1
ATOM 1557 C CA . TYR A 1 196 ? 12.413 -1.933 -1.867 1.00 96.00 196 TYR A CA 1
ATOM 1558 C C . TYR A 1 196 ? 11.728 -0.611 -2.294 1.00 96.00 196 TYR A C 1
ATOM 1560 O O . TYR A 1 196 ? 11.538 -0.422 -3.495 1.00 96.00 196 TYR A O 1
ATOM 1568 N N . PRO A 1 197 ? 11.406 0.333 -1.384 1.00 96.06 197 PRO A N 1
ATOM 1569 C CA . PRO A 1 197 ? 11.100 1.717 -1.755 1.00 96.06 197 PRO A CA 1
ATOM 1570 C C . PRO A 1 197 ? 12.163 2.411 -2.622 1.00 96.06 197 PRO A C 1
ATOM 1572 O O . PRO A 1 197 ? 11.814 2.943 -3.674 1.00 96.06 197 PRO A O 1
ATOM 1575 N N . ASP A 1 198 ? 13.442 2.378 -2.229 1.00 95.12 198 ASP A N 1
ATOM 1576 C CA . ASP A 1 198 ? 14.544 2.967 -3.011 1.00 95.12 198 ASP A CA 1
ATOM 1577 C C . ASP A 1 198 ? 14.638 2.352 -4.413 1.00 95.12 198 ASP A C 1
ATOM 1579 O O . ASP A 1 198 ? 14.763 3.067 -5.403 1.00 95.12 198 ASP A O 1
ATOM 1583 N N . LEU A 1 199 ? 14.503 1.027 -4.497 1.00 94.94 199 LEU A N 1
ATOM 1584 C CA . LEU A 1 199 ? 14.515 0.262 -5.742 1.00 94.94 199 LEU A CA 1
ATOM 1585 C C . LEU A 1 199 ? 13.391 0.682 -6.705 1.00 94.94 199 LEU A C 1
ATOM 1587 O O . LEU A 1 199 ? 13.636 0.854 -7.898 1.00 94.94 199 LEU A O 1
ATOM 1591 N N . VAL A 1 200 ? 12.167 0.864 -6.200 1.00 95.94 200 VAL A N 1
ATOM 1592 C CA . VAL A 1 200 ? 11.008 1.278 -7.013 1.00 95.94 200 VAL A CA 1
ATOM 1593 C C . VAL A 1 200 ? 11.113 2.744 -7.444 1.00 95.94 200 VAL A C 1
ATOM 1595 O O . VAL A 1 200 ? 10.766 3.063 -8.581 1.00 95.94 200 VAL A O 1
ATOM 1598 N N . ILE A 1 201 ? 11.639 3.624 -6.584 1.00 94.19 201 ILE A N 1
ATOM 1599 C CA . ILE A 1 201 ? 11.953 5.014 -6.953 1.00 94.19 201 ILE A CA 1
ATOM 1600 C C . ILE A 1 201 ? 12.995 5.033 -8.074 1.00 94.19 201 ILE A C 1
ATOM 1602 O O . ILE A 1 201 ? 12.764 5.684 -9.090 1.00 94.19 201 ILE A O 1
ATOM 1606 N N . ALA A 1 202 ? 14.099 4.295 -7.921 1.00 93.31 202 ALA A N 1
ATOM 1607 C CA . ALA A 1 202 ? 15.174 4.235 -8.906 1.00 93.31 202 ALA A CA 1
ATOM 1608 C C . ALA A 1 202 ? 14.673 3.728 -10.265 1.00 93.31 202 ALA A C 1
ATOM 1610 O O . ALA A 1 202 ? 14.871 4.400 -11.274 1.00 93.31 202 ALA A O 1
ATOM 1611 N N . MET A 1 203 ? 13.947 2.602 -10.292 1.00 93.44 203 MET A N 1
ATOM 1612 C CA . MET A 1 203 ? 13.371 2.049 -11.526 1.00 93.44 203 MET A CA 1
ATOM 1613 C C . MET A 1 203 ? 12.508 3.068 -12.284 1.00 93.44 203 MET A C 1
ATOM 1615 O O . MET A 1 203 ? 12.585 3.139 -13.506 1.00 93.44 203 MET A O 1
ATOM 1619 N N . ILE A 1 204 ? 11.699 3.878 -11.590 1.00 92.19 204 ILE A N 1
ATOM 1620 C CA . ILE A 1 204 ? 10.847 4.873 -12.259 1.00 92.19 204 ILE A CA 1
ATOM 1621 C C . ILE A 1 204 ? 11.651 6.121 -12.658 1.00 92.19 204 ILE A C 1
ATOM 1623 O O . ILE A 1 204 ? 11.489 6.602 -13.779 1.00 92.19 204 ILE A O 1
ATOM 1627 N N . ALA A 1 205 ? 12.541 6.620 -11.793 1.00 90.31 205 ALA A N 1
ATOM 1628 C CA . ALA A 1 205 ? 13.389 7.782 -12.073 1.00 90.31 205 ALA A CA 1
ATOM 1629 C C . ALA A 1 205 ? 14.261 7.585 -13.328 1.00 90.31 205 ALA A C 1
ATOM 1631 O O . ALA A 1 205 ? 14.428 8.512 -14.114 1.00 90.31 205 ALA A O 1
ATOM 1632 N N . TYR A 1 206 ? 14.732 6.359 -13.574 1.00 87.81 206 TYR A N 1
ATOM 1633 C CA . TYR A 1 206 ? 15.526 5.988 -14.753 1.00 87.81 206 TYR A CA 1
ATOM 1634 C C . TYR A 1 206 ? 14.864 6.260 -16.110 1.00 87.81 206 TYR A C 1
ATOM 1636 O O . TYR A 1 206 ? 15.554 6.402 -17.120 1.00 87.81 206 TYR A O 1
ATOM 1644 N N . GLU A 1 207 ? 13.534 6.300 -16.159 1.00 87.19 207 GLU A N 1
ATOM 1645 C CA . GLU A 1 207 ? 12.782 6.539 -17.393 1.00 87.19 207 GLU A CA 1
ATOM 1646 C C . GLU A 1 207 ? 12.401 8.008 -17.599 1.00 87.19 207 GLU A C 1
ATOM 1648 O O . GLU A 1 207 ? 11.892 8.381 -18.663 1.00 87.19 207 GLU A O 1
ATOM 1653 N N . LEU A 1 208 ? 12.590 8.837 -16.574 1.00 84.12 208 LEU A N 1
ATOM 1654 C CA . LEU A 1 208 ? 12.185 10.231 -16.570 1.00 84.12 208 LEU A CA 1
ATOM 1655 C C . LEU A 1 208 ? 13.346 11.113 -17.028 1.00 84.12 208 LEU A C 1
ATOM 1657 O O . LEU A 1 208 ? 14.482 10.991 -16.582 1.00 84.12 208 LEU A O 1
ATOM 1661 N N . LYS A 1 209 ? 13.045 12.030 -17.952 1.00 75.06 209 LYS A N 1
ATOM 1662 C CA . LYS A 1 209 ? 14.038 12.945 -18.541 1.00 75.06 209 LYS A CA 1
ATOM 1663 C C . LYS A 1 209 ? 14.433 14.095 -17.614 1.00 75.06 209 LYS A C 1
ATOM 1665 O O . LYS A 1 209 ? 15.424 14.764 -17.878 1.00 75.06 209 LYS A O 1
ATOM 1670 N N . ASP A 1 210 ? 13.634 14.331 -16.581 1.00 78.12 210 ASP A N 1
ATOM 1671 C CA . ASP A 1 210 ? 13.877 15.297 -15.521 1.00 78.12 210 ASP A CA 1
ATOM 1672 C C . ASP A 1 210 ? 13.322 14.717 -14.215 1.00 78.12 210 ASP A C 1
ATOM 1674 O O . ASP A 1 210 ? 12.175 14.264 -14.165 1.00 78.12 210 ASP A O 1
ATOM 1678 N N . CYS A 1 211 ? 14.164 14.701 -13.186 1.00 79.12 211 CYS A N 1
ATOM 1679 C CA . CYS A 1 211 ? 13.838 14.262 -11.831 1.00 79.12 211 CYS A CA 1
ATOM 1680 C C . CYS A 1 211 ? 14.250 15.296 -10.764 1.00 79.12 211 CYS A C 1
ATOM 1682 O O . CYS A 1 211 ? 14.066 15.051 -9.570 1.00 79.12 211 CYS A O 1
ATOM 1684 N N . GLY A 1 212 ? 14.852 16.422 -11.167 1.00 82.44 212 GLY A N 1
ATOM 1685 C CA . GLY A 1 212 ? 15.682 17.250 -10.289 1.00 82.44 212 GLY A CA 1
ATOM 1686 C C . GLY A 1 212 ? 16.966 16.548 -9.806 1.00 82.44 212 GLY A C 1
ATOM 1687 O O . GLY A 1 212 ? 17.097 15.324 -9.840 1.00 82.44 212 GLY A O 1
ATOM 1688 N N . GLU A 1 213 ? 17.931 17.335 -9.324 1.00 83.75 213 GLU A N 1
ATOM 1689 C CA . GLU A 1 213 ? 1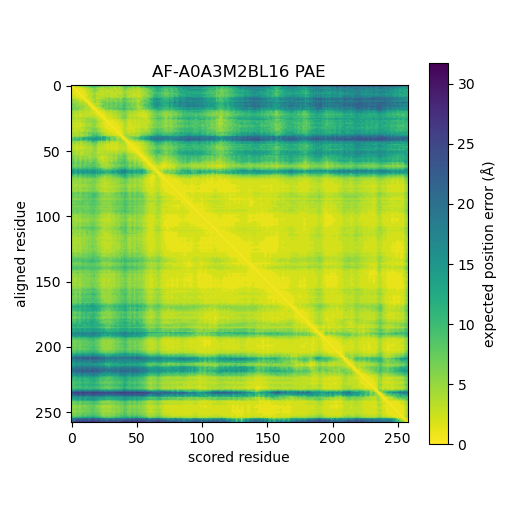9.278 16.860 -8.951 1.00 83.75 213 GLU A CA 1
ATOM 1690 C C . GLU A 1 213 ? 19.260 15.763 -7.871 1.00 83.75 213 GLU A C 1
ATOM 1692 O O . GLU A 1 213 ? 19.979 14.771 -7.980 1.00 83.75 213 GLU A O 1
ATOM 1697 N N . ALA A 1 214 ? 18.378 15.882 -6.870 1.00 85.06 214 ALA A N 1
ATOM 1698 C CA . ALA A 1 214 ? 18.270 14.931 -5.757 1.00 85.06 214 ALA A CA 1
ATOM 1699 C C . ALA A 1 214 ? 17.961 13.485 -6.202 1.00 85.06 214 ALA A C 1
ATOM 1701 O O . ALA A 1 214 ? 18.365 12.532 -5.529 1.00 85.06 214 ALA A O 1
ATOM 1702 N N . PHE A 1 215 ? 17.291 13.318 -7.348 1.00 85.50 215 PHE A N 1
ATOM 1703 C CA . PHE A 1 215 ? 16.898 12.023 -7.913 1.00 85.50 215 PHE A CA 1
ATOM 1704 C C . PHE A 1 215 ? 17.601 11.691 -9.243 1.00 85.50 215 PHE A C 1
ATOM 1706 O O . PHE A 1 215 ? 17.302 10.666 -9.853 1.00 85.50 215 PHE A O 1
ATOM 1713 N N . ALA A 1 216 ? 18.556 12.517 -9.682 1.00 83.75 216 ALA A N 1
ATOM 1714 C CA . ALA A 1 216 ? 19.421 12.220 -10.820 1.00 83.75 216 ALA A CA 1
ATOM 1715 C C . ALA A 1 216 ? 20.567 11.269 -10.416 1.00 83.75 216 ALA A C 1
ATOM 1717 O O . ALA A 1 216 ? 21.167 11.431 -9.348 1.00 83.75 216 ALA A O 1
ATOM 1718 N N . CYS A 1 217 ? 20.880 10.304 -11.286 1.00 78.44 217 CYS A N 1
ATOM 1719 C CA . CYS A 1 217 ? 22.024 9.394 -11.141 1.00 78.44 217 CYS A CA 1
ATOM 1720 C C . CYS A 1 217 ? 23.256 9.933 -11.882 1.00 78.44 217 CYS A C 1
ATOM 1722 O O . CYS A 1 217 ? 23.132 10.391 -13.021 1.00 78.44 217 CYS A O 1
ATOM 1724 N N . SER A 1 218 ? 24.442 9.802 -11.287 1.00 78.81 218 SER A N 1
ATOM 1725 C CA . SER A 1 218 ? 25.720 9.866 -12.011 1.00 78.81 218 SER A CA 1
ATOM 1726 C C . SER A 1 218 ? 25.959 8.592 -12.839 1.00 78.81 218 SER A C 1
ATOM 1728 O O . SER A 1 218 ? 25.263 7.592 -12.663 1.00 78.81 218 SER A O 1
ATOM 1730 N N . GLU A 1 219 ? 26.954 8.588 -13.734 1.00 75.75 219 GLU A N 1
ATOM 1731 C CA . GLU A 1 219 ? 27.321 7.384 -14.506 1.00 75.75 219 GLU A CA 1
ATOM 1732 C C . GLU A 1 219 ? 27.886 6.254 -13.615 1.00 75.75 219 GLU A C 1
ATOM 1734 O O . GLU A 1 219 ? 27.639 5.073 -13.875 1.00 75.75 219 GLU A O 1
ATOM 1739 N N . ASP A 1 220 ? 28.559 6.597 -12.512 1.00 75.81 220 ASP A N 1
ATOM 1740 C CA . ASP A 1 220 ? 29.068 5.623 -11.537 1.00 75.81 220 ASP A CA 1
ATOM 1741 C C . ASP A 1 220 ? 27.926 4.987 -10.726 1.00 75.81 220 ASP A C 1
ATOM 1743 O O . ASP A 1 220 ? 27.837 3.763 -10.598 1.00 75.81 220 ASP A O 1
ATOM 1747 N N . GLU A 1 221 ? 26.988 5.803 -10.232 1.00 80.62 221 GLU A N 1
ATOM 1748 C CA . GLU A 1 221 ? 25.753 5.326 -9.590 1.00 80.62 221 GLU A CA 1
ATOM 1749 C C . GLU A 1 221 ? 24.907 4.497 -10.558 1.00 80.62 221 GLU A C 1
ATOM 1751 O O . GLU A 1 221 ? 24.230 3.552 -10.145 1.00 80.62 221 GLU A O 1
ATOM 1756 N N . ARG A 1 222 ? 24.971 4.825 -11.856 1.00 82.50 222 ARG A N 1
ATOM 1757 C CA . ARG A 1 222 ? 24.176 4.160 -12.882 1.00 82.50 222 ARG A CA 1
ATOM 1758 C C . ARG A 1 222 ? 24.480 2.666 -12.965 1.00 82.50 222 ARG A C 1
ATOM 1760 O O . ARG A 1 222 ? 23.558 1.856 -13.054 1.00 82.50 222 ARG A O 1
ATOM 1767 N N . SER A 1 223 ? 25.763 2.317 -12.896 1.00 84.94 223 SER A N 1
ATOM 1768 C CA . SER A 1 223 ? 26.245 0.935 -12.997 1.00 84.94 223 SER A CA 1
ATOM 1769 C C . SER A 1 223 ? 25.758 0.063 -11.829 1.00 84.94 223 SER A C 1
ATOM 1771 O O . SER A 1 223 ? 25.305 -1.061 -12.042 1.00 84.94 223 SER A O 1
ATOM 1773 N N . HIS A 1 224 ? 25.773 0.605 -10.604 1.00 88.06 224 HIS A N 1
ATOM 1774 C CA . HIS A 1 224 ? 25.314 -0.085 -9.390 1.00 88.06 224 HIS A CA 1
ATOM 1775 C C . HIS A 1 224 ? 23.819 -0.432 -9.452 1.00 88.06 224 HIS A C 1
ATOM 1777 O O . HIS A 1 224 ? 23.398 -1.543 -9.123 1.00 88.06 224 HIS A O 1
ATOM 1783 N N . TRP A 1 225 ? 23.003 0.516 -9.912 1.00 90.81 225 TRP A N 1
ATOM 1784 C CA . TRP A 1 225 ? 21.568 0.315 -10.093 1.00 90.81 225 TRP A CA 1
ATOM 1785 C C . TRP A 1 225 ? 21.243 -0.654 -11.232 1.00 90.81 225 TRP A C 1
ATOM 1787 O O . TRP A 1 225 ? 20.375 -1.506 -11.057 1.00 90.81 225 TRP A O 1
ATOM 1797 N N . GLU A 1 226 ? 21.942 -0.582 -12.371 1.00 88.75 226 GLU A N 1
ATOM 1798 C CA . GLU A 1 226 ? 21.709 -1.493 -13.501 1.00 88.75 226 GLU A CA 1
ATOM 1799 C C . GLU A 1 226 ? 22.047 -2.960 -13.152 1.00 88.75 226 GLU A C 1
ATOM 1801 O O . GLU A 1 226 ? 21.304 -3.861 -13.554 1.00 88.75 226 GLU A O 1
ATOM 1806 N N . GLU A 1 227 ? 23.062 -3.222 -12.313 1.00 89.25 227 GLU A N 1
ATOM 1807 C CA . GLU A 1 227 ? 23.311 -4.561 -11.747 1.00 89.25 227 GLU A CA 1
ATOM 1808 C C . GLU A 1 227 ? 22.138 -5.038 -10.870 1.00 89.25 227 GLU A C 1
ATOM 1810 O O . GLU A 1 227 ? 21.628 -6.151 -11.042 1.00 89.25 227 GLU A O 1
ATOM 1815 N N . ILE A 1 228 ? 21.658 -4.188 -9.957 1.00 91.50 228 ILE A N 1
ATOM 1816 C CA . ILE A 1 228 ? 20.563 -4.527 -9.036 1.00 91.50 228 ILE A CA 1
ATOM 1817 C C . ILE A 1 228 ? 19.245 -4.744 -9.790 1.00 91.50 228 ILE A C 1
ATOM 1819 O O . ILE A 1 228 ? 18.511 -5.691 -9.488 1.00 91.50 228 ILE A O 1
ATOM 1823 N N . PHE A 1 229 ? 18.943 -3.926 -10.801 1.00 92.50 229 PHE A N 1
ATOM 1824 C CA . PHE A 1 229 ? 17.793 -4.139 -11.679 1.00 92.50 229 PHE A CA 1
ATOM 1825 C C . PHE A 1 229 ? 17.929 -5.469 -12.430 1.00 92.50 229 PHE A C 1
ATOM 1827 O O . PHE A 1 229 ? 16.999 -6.276 -12.411 1.00 92.50 229 PHE A O 1
ATOM 1834 N N . SER A 1 230 ? 19.100 -5.752 -13.013 1.00 90.69 230 SER A N 1
ATOM 1835 C CA . SER A 1 230 ? 19.380 -7.020 -13.694 1.00 90.69 230 SER A CA 1
ATOM 1836 C C . SER A 1 230 ? 19.124 -8.226 -12.780 1.00 90.69 230 SER A C 1
ATOM 1838 O O . SER A 1 230 ? 18.424 -9.160 -13.181 1.00 90.69 230 SER A O 1
ATOM 1840 N N . ALA A 1 231 ? 19.572 -8.177 -11.520 1.00 91.38 231 ALA A N 1
ATOM 1841 C CA . ALA A 1 231 ? 19.294 -9.207 -10.518 1.00 91.38 231 ALA A CA 1
ATOM 1842 C C . ALA A 1 231 ? 17.787 -9.352 -10.206 1.00 91.38 231 ALA A C 1
ATOM 1844 O O . ALA A 1 231 ? 17.268 -10.471 -10.167 1.00 91.38 231 ALA A O 1
ATOM 1845 N N . CYS A 1 232 ? 17.051 -8.241 -10.064 1.00 93.00 232 CYS A N 1
ATOM 1846 C CA . CYS A 1 232 ? 15.592 -8.254 -9.863 1.00 93.00 232 CYS A CA 1
ATOM 1847 C C . CYS A 1 232 ? 14.817 -8.871 -11.044 1.00 93.00 232 CYS A C 1
ATOM 1849 O O . CYS A 1 232 ? 13.698 -9.366 -10.856 1.00 93.00 232 CYS A O 1
ATOM 1851 N N . PHE A 1 233 ? 15.415 -8.857 -12.239 1.00 94.19 233 PHE A N 1
ATOM 1852 C CA . PHE A 1 233 ? 14.863 -9.385 -13.486 1.00 94.19 233 PHE A CA 1
ATOM 1853 C C . PHE A 1 233 ? 15.634 -10.602 -14.044 1.00 94.19 233 PHE A C 1
ATOM 1855 O O . PHE A 1 233 ? 15.683 -10.808 -15.254 1.00 94.19 233 PHE A O 1
ATOM 1862 N N . GLN A 1 234 ? 16.202 -11.437 -13.161 1.00 87.69 234 GLN A N 1
ATOM 1863 C CA . GLN A 1 234 ? 16.833 -12.729 -13.498 1.00 87.69 234 GLN A CA 1
ATOM 1864 C C . GLN A 1 234 ? 17.920 -12.649 -14.595 1.00 87.69 234 GLN A C 1
ATOM 1866 O O . GLN A 1 234 ? 18.033 -13.536 -15.439 1.00 87.69 234 GLN A O 1
ATOM 1871 N N . GLY A 1 235 ? 18.745 -11.599 -14.567 1.00 70.75 235 GLY A N 1
ATOM 1872 C CA . GLY A 1 235 ? 19.868 -11.411 -15.491 1.00 70.75 235 GLY A CA 1
ATOM 1873 C C . GLY A 1 235 ? 19.532 -10.574 -16.726 1.00 70.75 235 GLY A C 1
ATOM 1874 O O . GLY A 1 235 ? 1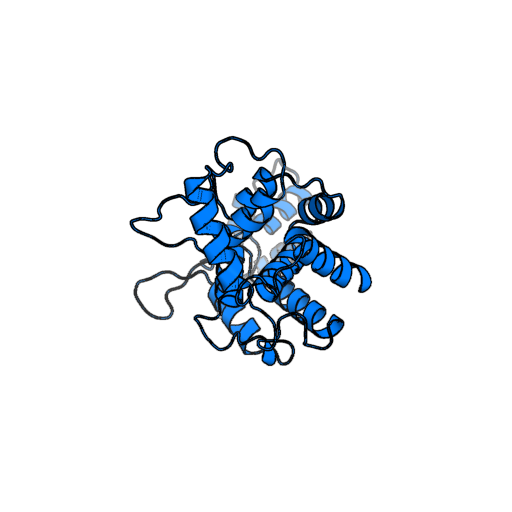9.994 -10.890 -17.820 1.00 70.75 235 GLY A O 1
ATOM 1875 N N . GLY A 1 236 ? 18.705 -9.534 -16.571 1.00 63.31 236 GLY A N 1
ATOM 1876 C CA . GLY A 1 236 ? 18.439 -8.498 -17.582 1.00 63.31 236 GLY A CA 1
ATOM 1877 C C . GLY A 1 236 ? 17.556 -8.926 -18.761 1.00 63.31 236 GLY A C 1
ATOM 1878 O O . GLY A 1 236 ? 16.658 -8.185 -19.143 1.00 63.31 236 GLY A O 1
ATOM 1879 N N . PHE A 1 237 ? 17.737 -10.137 -19.293 1.00 60.94 237 PHE A N 1
ATOM 1880 C CA . PHE A 1 237 ? 17.010 -10.672 -20.455 1.00 60.94 237 PHE A CA 1
ATOM 1881 C C . PHE A 1 237 ? 15.494 -10.832 -20.227 1.00 60.94 237 PHE A C 1
ATOM 1883 O O . PHE A 1 237 ? 14.727 -10.866 -21.185 1.00 60.94 237 PHE A O 1
ATOM 1890 N N . PHE A 1 238 ? 15.052 -10.911 -18.968 1.00 68.88 238 PHE A N 1
ATOM 1891 C CA . PHE A 1 238 ? 13.631 -10.915 -18.600 1.00 68.88 238 PHE A CA 1
ATOM 1892 C C . PHE A 1 238 ? 13.134 -9.544 -18.110 1.00 68.88 238 PHE A C 1
ATOM 1894 O O . PHE A 1 238 ? 11.996 -9.442 -17.651 1.00 68.88 238 PHE A O 1
ATOM 1901 N N . GLY A 1 239 ? 13.957 -8.493 -18.172 1.00 78.31 239 GLY A N 1
ATOM 1902 C CA . GLY A 1 239 ? 13.558 -7.129 -17.827 1.00 78.31 239 GLY A CA 1
ATOM 1903 C C . GLY A 1 239 ? 12.507 -6.571 -18.797 1.00 78.31 239 GLY A C 1
ATOM 1904 O O . GLY A 1 239 ? 12.489 -6.963 -19.963 1.00 78.31 239 GLY A O 1
ATOM 1905 N N . PRO A 1 240 ? 11.608 -5.685 -18.339 1.00 85.19 240 PRO A N 1
ATOM 1906 C CA . PRO A 1 240 ? 10.699 -4.971 -19.228 1.00 85.19 240 PRO A CA 1
ATOM 1907 C C . PRO A 1 240 ? 11.446 -3.854 -19.970 1.00 85.19 240 PRO A C 1
ATOM 1909 O O . PRO A 1 240 ? 12.352 -3.245 -19.405 1.00 85.19 240 PRO A O 1
ATOM 1912 N N . ASP A 1 241 ? 10.990 -3.489 -21.174 1.00 84.94 241 ASP A N 1
ATOM 1913 C CA . ASP A 1 241 ? 11.480 -2.288 -21.879 1.00 84.94 241 ASP A CA 1
ATOM 1914 C C . ASP A 1 241 ? 11.306 -1.011 -21.033 1.00 84.94 241 ASP A C 1
ATOM 1916 O O . ASP A 1 241 ? 12.068 -0.052 -21.159 1.00 84.94 241 ASP A O 1
ATOM 1920 N N . ARG A 1 242 ? 10.267 -0.995 -20.181 1.00 91.19 242 ARG A N 1
ATOM 1921 C CA . ARG A 1 242 ? 9.937 0.072 -19.230 1.00 91.19 242 ARG A CA 1
ATOM 1922 C C . ARG A 1 242 ? 9.319 -0.508 -17.954 1.00 91.19 242 ARG A C 1
ATOM 1924 O O . ARG A 1 242 ? 8.259 -1.133 -17.992 1.00 91.19 242 ARG A O 1
ATOM 1931 N N . TYR A 1 243 ? 9.930 -0.244 -16.806 1.00 94.56 243 TYR A N 1
ATOM 1932 C CA . TYR A 1 243 ? 9.403 -0.565 -15.478 1.00 94.56 243 TYR A CA 1
ATOM 1933 C C . TYR A 1 243 ? 8.060 0.133 -15.209 1.00 94.56 243 TYR A C 1
ATOM 1935 O O . TYR A 1 243 ? 7.135 -0.479 -14.671 1.00 94.56 243 TYR A O 1
ATOM 1943 N N . SER A 1 244 ? 7.903 1.388 -15.642 1.00 94.75 244 SER A N 1
ATOM 1944 C CA . SER A 1 244 ? 6.664 2.159 -15.485 1.00 94.75 244 SER A CA 1
ATOM 1945 C C . SER A 1 244 ? 5.469 1.505 -16.187 1.00 94.75 244 SER A C 1
ATOM 1947 O O . SER A 1 244 ? 4.363 1.530 -15.647 1.00 94.75 244 SER A O 1
ATOM 1949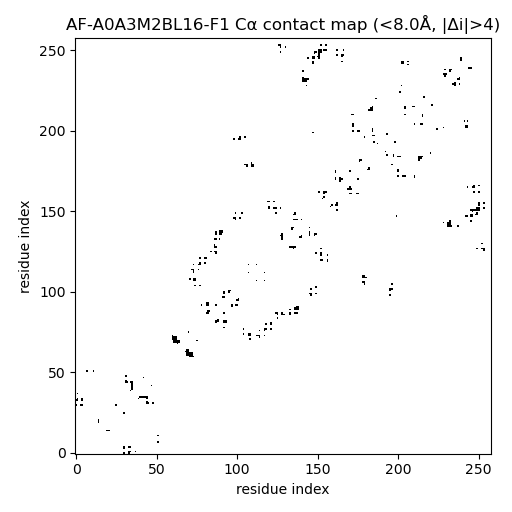 N N . GLN A 1 245 ? 5.683 0.835 -17.326 1.00 95.69 245 GLN A N 1
ATOM 1950 C CA . GLN A 1 245 ? 4.634 0.093 -18.034 1.00 95.69 245 GLN A CA 1
ATOM 1951 C C . GLN A 1 245 ? 4.139 -1.123 -17.240 1.00 95.69 245 GLN A C 1
ATOM 1953 O O . GLN A 1 245 ? 2.966 -1.474 -17.341 1.00 95.69 245 GLN A O 1
ATOM 1958 N N . VAL A 1 246 ? 4.975 -1.729 -16.389 1.00 97.62 246 VAL A N 1
ATOM 1959 C CA . VAL A 1 246 ? 4.541 -2.810 -15.485 1.00 97.62 246 VAL A CA 1
ATOM 1960 C C . VAL A 1 246 ? 3.600 -2.276 -14.400 1.00 97.62 246 VAL A C 1
ATOM 1962 O O . VAL A 1 246 ? 2.601 -2.921 -14.075 1.00 97.62 246 VAL A O 1
ATOM 1965 N N . VAL A 1 247 ? 3.886 -1.081 -13.872 1.00 98.06 247 VAL A N 1
ATOM 1966 C CA . VAL A 1 247 ? 3.026 -0.388 -12.898 1.00 98.06 247 VAL A CA 1
ATOM 1967 C C . VAL A 1 247 ? 1.705 0.037 -13.554 1.00 98.06 247 VAL A C 1
ATOM 1969 O O . VAL A 1 247 ? 0.633 -0.214 -13.003 1.00 98.06 247 VAL A O 1
ATOM 1972 N N . VAL A 1 248 ? 1.769 0.621 -14.757 1.00 97.81 248 VAL A N 1
ATOM 1973 C CA . VAL A 1 248 ? 0.599 1.031 -15.555 1.00 97.81 248 VAL A CA 1
ATOM 1974 C C . VAL A 1 248 ? -0.282 -0.164 -15.916 1.00 97.81 248 VAL A C 1
ATOM 1976 O O . VAL A 1 248 ? -1.479 -0.116 -15.654 1.00 97.81 248 VAL A O 1
ATOM 1979 N N . GLY A 1 249 ? 0.285 -1.271 -16.401 1.00 97.69 249 GLY A N 1
ATOM 1980 C CA . GLY A 1 249 ? -0.482 -2.476 -16.734 1.00 97.69 249 GLY A CA 1
ATOM 1981 C C . GLY A 1 249 ? -1.214 -3.084 -15.530 1.00 97.69 249 GLY A C 1
ATOM 1982 O O . GLY A 1 249 ? -2.321 -3.604 -15.674 1.00 97.69 249 GLY A O 1
ATOM 1983 N N . ALA A 1 250 ? -0.657 -2.970 -14.318 1.00 98.00 250 ALA A N 1
ATOM 1984 C CA . ALA A 1 250 ? -1.360 -3.353 -13.092 1.00 98.00 250 ALA A CA 1
ATOM 1985 C C . ALA A 1 250 ? -2.521 -2.395 -12.755 1.00 98.00 250 ALA A C 1
ATOM 1987 O O . ALA A 1 250 ? -3.614 -2.859 -12.430 1.00 98.00 250 ALA A O 1
ATOM 1988 N N . ILE A 1 251 ? -2.323 -1.079 -12.902 1.00 97.94 251 ILE A N 1
ATOM 1989 C CA . ILE A 1 251 ? -3.384 -0.065 -12.750 1.00 97.94 251 ILE A CA 1
ATOM 1990 C C . ILE A 1 251 ? -4.516 -0.298 -13.768 1.00 97.94 251 ILE A C 1
ATOM 1992 O O . ILE A 1 251 ? -5.691 -0.223 -13.417 1.00 97.94 251 ILE A O 1
ATOM 1996 N N . GLU A 1 252 ? -4.187 -0.606 -15.022 1.00 96.75 252 GLU A N 1
ATOM 1997 C CA . GLU A 1 252 ? -5.160 -0.865 -16.090 1.00 96.75 252 GLU A CA 1
ATOM 1998 C C . GLU A 1 252 ? -5.915 -2.180 -15.883 1.00 96.75 252 GLU A C 1
ATOM 2000 O O . GLU A 1 252 ? -7.134 -2.202 -16.039 1.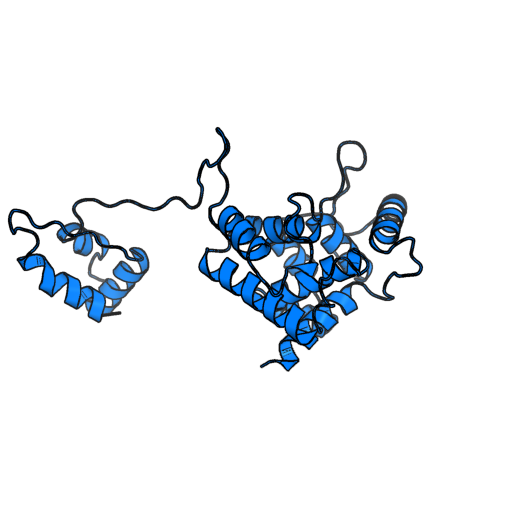00 96.75 252 GLU A O 1
ATOM 2005 N N . THR A 1 253 ? -5.239 -3.237 -15.416 1.00 97.00 253 THR A N 1
ATOM 2006 C CA . THR A 1 253 ? -5.898 -4.492 -15.002 1.00 97.00 253 THR A CA 1
ATOM 2007 C C . THR A 1 253 ? -6.980 -4.224 -13.953 1.00 97.00 253 THR A C 1
ATOM 2009 O O . THR A 1 253 ? -8.081 -4.756 -14.056 1.00 97.00 253 THR A O 1
ATOM 2012 N N . MET A 1 254 ? -6.699 -3.362 -12.969 1.00 95.38 254 MET A N 1
ATOM 2013 C CA . MET A 1 254 ? -7.661 -3.024 -11.914 1.00 95.38 254 MET A CA 1
ATOM 2014 C C . MET A 1 254 ? -8.817 -2.132 -12.395 1.00 95.38 254 MET A C 1
ATOM 2016 O O . MET A 1 254 ? -9.917 -2.232 -11.854 1.00 95.38 254 MET A O 1
ATOM 2020 N N . LYS A 1 255 ? -8.610 -1.305 -13.431 1.00 89.94 255 LYS A N 1
ATOM 2021 C CA . LYS A 1 255 ? -9.684 -0.520 -14.073 1.00 89.94 255 LYS A CA 1
ATOM 2022 C C . LYS A 1 255 ? -10.688 -1.386 -14.839 1.00 89.94 255 LYS A C 1
ATOM 2024 O O . LYS A 1 255 ? -11.832 -0.976 -14.981 1.00 89.94 255 LYS A O 1
ATOM 2029 N N . LEU A 1 256 ? -10.288 -2.566 -15.319 1.00 73.81 256 LEU A N 1
ATOM 2030 C CA . LEU A 1 256 ? -11.166 -3.498 -16.048 1.00 73.81 256 LEU A CA 1
ATOM 2031 C C . LEU A 1 256 ? -12.156 -4.264 -15.143 1.00 73.81 256 LEU A C 1
ATOM 2033 O O . LEU A 1 256 ? -12.912 -5.095 -15.641 1.00 73.81 256 LEU A O 1
ATOM 2037 N N . ALA A 1 257 ? -12.148 -4.001 -13.833 1.00 60.56 257 ALA A N 1
ATOM 2038 C CA . ALA A 1 257 ? -13.020 -4.632 -12.839 1.00 60.56 257 ALA A CA 1
ATOM 2039 C C . ALA A 1 257 ? -14.001 -3.654 -12.154 1.00 60.56 257 ALA A C 1
ATOM 2041 O O . ALA A 1 257 ? -14.571 -4.001 -11.116 1.00 60.56 257 ALA A O 1
ATOM 2042 N N . GLY A 1 258 ? -14.162 -2.441 -12.701 1.00 46.69 258 GLY A N 1
ATOM 2043 C CA . GLY A 1 258 ? -15.087 -1.397 -12.232 1.00 46.69 258 GLY A CA 1
ATOM 2044 C C . GLY A 1 258 ? -16.172 -1.048 -13.246 1.00 46.69 258 GLY A C 1
ATOM 2045 O O . GLY A 1 258 ? -15.970 -1.339 -14.445 1.00 46.69 258 GLY A O 1
#

Nearest PDB structures (foldseek):
  8jd4-assembly1_2  TM=1.915E-01  e=8.502E+00  Homo sapiens

Solvent-accessible surface area (backbone atoms only — not comparable to full-atom values): 15012 Å² total; per-residue (Å²): 93,66,69,62,56,54,48,50,68,62,49,57,84,55,68,82,42,85,95,61,86,88,85,86,89,73,64,65,66,61,48,32,53,30,44,26,67,76,69,34,85,89,48,61,36,65,75,53,47,54,79,77,49,89,72,88,84,82,83,68,69,51,42,56,90,89,56,94,59,76,42,50,49,35,50,59,46,42,53,52,54,48,53,71,30,88,58,37,64,59,42,46,45,76,46,88,80,33,65,54,52,51,36,51,45,49,45,39,59,63,63,62,44,46,63,68,53,40,54,47,52,48,52,48,53,37,49,47,14,58,78,43,74,48,60,51,46,21,63,93,45,60,54,47,56,31,41,34,27,55,48,13,45,48,27,53,74,76,34,52,73,57,40,48,23,47,64,70,75,61,60,58,60,69,69,56,30,58,53,63,73,47,88,53,57,82,78,60,74,90,86,53,75,79,50,63,63,47,50,55,52,49,54,47,45,74,75,46,96,72,60,58,75,57,49,55,75,53,77,73,57,43,55,60,50,52,53,52,52,19,60,36,19,78,65,45,84,68,47,68,102,46,58,57,55,46,21,34,52,32,36,52,58,59,57,76,76,111

Mean predicted aligned error: 6.45 Å

Sequence (258 aa):
PDFAVNMLENIKHIFEVEGVQFVLVTNFDQLKASINHCYGNGLDAQRYLDKFVQFSLSLADTHKPNGPEAVLASITHLRKLLVNSDLLDNAGFADPHEGVRVFLEALVATNRLSLREVETLVRYLEIYQTLTGKEGLSTGKVFGYRLLRAFGVFLYCFKPSVAESMVRGTPEITQLTALFGKTELFRDWEHSRPNYPDLVIAMIAYELKDCGEAFACSEDERSHWEEIFSACFQGGFFGPDRYSQVVVGAIETMKLAG

pLDDT: mean 90.62, std 7.77, range [46.69, 98.75]

Radius of gyration: 23.39 Å; Cα contacts (8 Å, |Δi|>4): 257; chains: 1; bounding box: 61×47×62 Å

Foldseek 3Di:
DVVVVVVLVVCLVVCPPPPDDDDDDDDLVVQLVNVCVVPNPVDRSVVVCCSRDVDDDDDDQWDDDDDPDTDGPLLVLLLVLCPPDPLNVQLPSVDPVRQLNVVVSLLCVLVVDDNVLSVQLSVLVSLLCVLVVVPQRGPVDQQLLNNLLSVLSVCLSPPVVQLVCLLVVHHQLVSLCSSRVDPAADDPPPPDDDGSSNLLSLLQLVVDPDRPPRHDDDPVSVVVNVVVQCVSQVRPPNDDPGSSVSSNVSNVSSVVVD